Protein AF-A0A4D4LMP0-F1 (afdb_monomer)

Radius of gyration: 23.07 Å; Cα contacts (8 Å, |Δi|>4): 396; chains: 1; bounding box: 58×47×58 Å

Structure (mmCIF, N/CA/C/O backbone):
data_AF-A0A4D4LMP0-F1
#
_entry.id   AF-A0A4D4LMP0-F1
#
loop_
_atom_site.group_PDB
_atom_site.id
_atom_site.type_symbol
_atom_site.label_atom_id
_atom_site.label_alt_id
_atom_site.label_comp_id
_atom_site.label_asym_id
_atom_site.label_entity_id
_atom_site.label_seq_id
_atom_site.pdbx_PDB_ins_code
_atom_site.Cartn_x
_atom_site.Cartn_y
_atom_site.Cartn_z
_atom_site.occupancy
_atom_site.B_iso_or_equiv
_atom_site.auth_seq_id
_atom_site.auth_comp_id
_atom_site.auth_asym_id
_atom_site.auth_atom_id
_atom_site.pdbx_PDB_model_num
ATOM 1 N N . MET A 1 1 ? 35.882 -14.053 -14.189 1.00 49.16 1 MET A N 1
ATOM 2 C CA . MET A 1 1 ? 35.087 -13.809 -15.414 1.00 49.16 1 MET A CA 1
ATOM 3 C C . MET A 1 1 ? 35.564 -12.506 -16.066 1.00 49.16 1 MET A C 1
ATOM 5 O O . MET A 1 1 ? 34.799 -11.567 -16.220 1.00 49.16 1 MET A O 1
ATOM 9 N N . ASN A 1 2 ? 36.854 -12.435 -16.420 1.00 59.50 2 ASN A N 1
ATOM 10 C CA . ASN A 1 2 ? 37.484 -11.231 -16.968 1.00 59.50 2 ASN A CA 1
ATOM 11 C C . ASN A 1 2 ? 38.027 -11.528 -18.363 1.00 59.50 2 ASN A C 1
ATOM 13 O O . ASN A 1 2 ? 38.976 -12.300 -18.4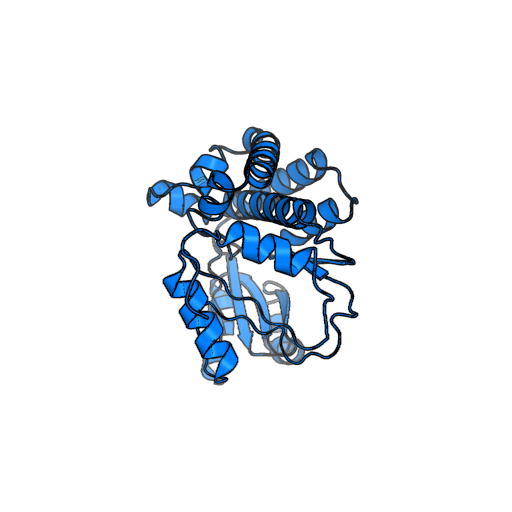66 1.00 59.50 2 ASN A O 1
ATOM 17 N N . ALA A 1 3 ? 37.396 -10.933 -19.385 1.00 54.91 3 ALA A N 1
ATOM 18 C CA . ALA A 1 3 ? 38.012 -10.364 -20.597 1.00 54.91 3 ALA A CA 1
ATOM 19 C C . ALA A 1 3 ? 37.019 -10.329 -21.779 1.00 54.91 3 ALA A C 1
ATOM 21 O O . ALA A 1 3 ? 37.155 -11.090 -22.727 1.00 54.91 3 ALA A O 1
ATOM 22 N N . ASP A 1 4 ? 36.037 -9.426 -21.726 1.00 63.06 4 ASP A N 1
ATOM 23 C CA . ASP A 1 4 ? 35.641 -8.669 -22.924 1.00 63.06 4 ASP A CA 1
ATOM 24 C C . ASP A 1 4 ? 34.983 -7.346 -22.474 1.00 63.06 4 ASP A C 1
ATOM 26 O O . ASP A 1 4 ? 33.889 -7.367 -21.893 1.00 63.06 4 ASP A O 1
ATOM 30 N N . PRO A 1 5 ? 35.657 -6.193 -22.632 1.00 62.66 5 PRO A N 1
ATOM 31 C CA . PRO A 1 5 ? 35.081 -4.880 -22.353 1.00 62.66 5 PRO A CA 1
ATOM 32 C C . PRO A 1 5 ? 33.922 -4.517 -23.294 1.00 62.66 5 PRO A C 1
ATOM 34 O O . PRO A 1 5 ? 33.175 -3.597 -22.977 1.00 62.66 5 PRO A O 1
ATOM 37 N N . ALA A 1 6 ? 33.767 -5.214 -24.426 1.00 71.62 6 ALA A N 1
ATOM 38 C CA . ALA A 1 6 ? 32.789 -4.884 -25.458 1.00 71.62 6 ALA A CA 1
ATOM 39 C C . ALA A 1 6 ? 31.375 -5.425 -25.189 1.00 71.62 6 ALA A C 1
ATOM 41 O O . ALA A 1 6 ? 30.431 -4.953 -25.815 1.00 71.62 6 ALA A O 1
ATOM 42 N N . VAL A 1 7 ? 31.205 -6.389 -24.276 1.00 82.69 7 VAL A N 1
ATOM 43 C CA . VAL A 1 7 ? 29.886 -6.977 -23.991 1.00 82.69 7 VAL A CA 1
ATOM 44 C C . VAL A 1 7 ? 29.174 -6.174 -22.907 1.00 82.69 7 VAL A C 1
ATOM 46 O O . VAL A 1 7 ? 29.662 -6.061 -21.778 1.00 82.69 7 VAL A O 1
ATOM 49 N N . SER A 1 8 ? 28.001 -5.633 -23.234 1.00 88.94 8 SER A N 1
ATOM 50 C CA . SER A 1 8 ? 27.198 -4.868 -22.282 1.00 88.94 8 SER A CA 1
ATOM 51 C C . SER A 1 8 ? 26.467 -5.778 -21.285 1.00 88.94 8 SER A C 1
ATOM 53 O O . SER A 1 8 ? 26.058 -6.897 -21.605 1.00 88.94 8 SER A O 1
ATOM 55 N N . ALA A 1 9 ? 26.225 -5.278 -20.069 1.00 90.12 9 ALA A N 1
ATOM 56 C CA . ALA A 1 9 ? 25.445 -6.000 -19.057 1.00 90.12 9 ALA A CA 1
ATOM 57 C C . ALA A 1 9 ? 24.027 -6.355 -19.550 1.00 90.12 9 ALA A C 1
ATOM 59 O O . ALA A 1 9 ? 23.500 -7.420 -19.224 1.00 90.12 9 ALA A O 1
ATOM 60 N N . ALA A 1 10 ? 23.433 -5.496 -20.385 1.00 89.94 10 ALA A N 1
ATOM 61 C CA . ALA A 1 10 ? 22.126 -5.730 -20.990 1.00 89.94 10 ALA A CA 1
ATOM 62 C C . ALA A 1 10 ? 22.135 -6.937 -21.945 1.00 89.94 10 ALA A C 1
ATOM 64 O O . ALA A 1 10 ? 21.236 -7.774 -21.878 1.00 89.94 10 ALA A O 1
ATOM 65 N N . GLU A 1 11 ? 23.159 -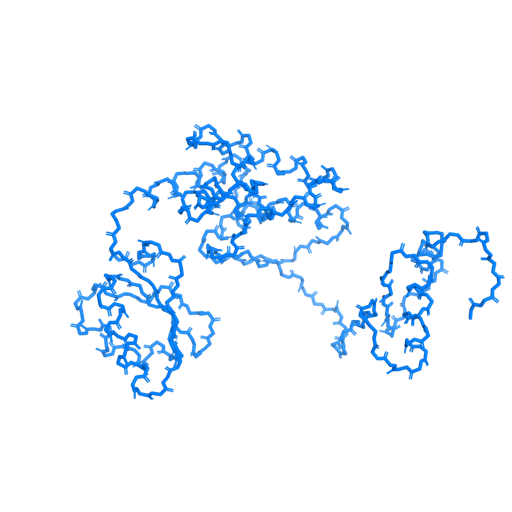7.071 -22.792 1.00 91.62 11 GLU A N 1
ATOM 66 C CA . GLU A 1 11 ? 23.303 -8.217 -23.701 1.00 91.62 11 GLU A CA 1
ATOM 67 C C . GLU A 1 11 ? 23.547 -9.521 -22.942 1.00 91.62 11 GLU A C 1
ATOM 69 O O . GLU A 1 11 ? 22.972 -10.554 -23.299 1.00 91.62 11 GLU A O 1
ATOM 74 N N . VAL A 1 12 ? 24.345 -9.480 -21.866 1.00 92.00 12 VAL A N 1
ATOM 75 C CA . VAL A 1 12 ? 24.539 -10.637 -20.978 1.00 92.00 12 VAL A CA 1
ATOM 76 C C . VAL A 1 12 ? 23.208 -11.049 -20.355 1.00 92.00 12 VAL A C 1
ATOM 78 O O . VAL A 1 12 ? 22.813 -12.207 -20.487 1.00 92.00 12 VAL A O 1
ATOM 81 N N . GLY A 1 13 ? 22.487 -10.113 -19.731 1.00 91.94 13 GLY A N 1
ATOM 82 C CA . GLY A 1 13 ? 21.197 -10.386 -19.094 1.00 91.94 13 GLY A CA 1
ATOM 83 C C . GLY A 1 13 ? 20.164 -10.947 -20.073 1.00 91.94 13 GLY A C 1
ATOM 84 O O . GLY A 1 13 ? 19.530 -11.967 -19.799 1.00 91.94 13 GLY A O 1
ATOM 85 N N . TRP A 1 14 ? 20.047 -10.345 -21.259 1.00 93.06 14 TRP A N 1
ATOM 86 C CA . TRP A 1 14 ? 19.149 -10.831 -22.307 1.00 93.06 14 TRP A CA 1
ATOM 87 C C . TRP A 1 14 ? 19.523 -12.243 -22.771 1.00 93.06 14 TRP A C 1
ATOM 89 O O . TRP A 1 14 ? 18.655 -13.110 -22.894 1.00 93.06 14 TRP A O 1
ATOM 99 N N . SER A 1 15 ? 20.818 -12.505 -22.967 1.00 93.81 15 SER A N 1
ATOM 100 C CA . SER A 1 15 ? 21.316 -13.821 -23.374 1.00 93.81 15 SER A CA 1
ATOM 101 C C . SER A 1 15 ? 21.056 -14.882 -22.306 1.00 93.81 15 SER A C 1
ATOM 103 O O . SER A 1 15 ? 20.648 -15.993 -22.651 1.00 93.81 15 SER A O 1
ATOM 105 N N . LEU A 1 16 ? 21.229 -14.554 -21.021 1.00 93.44 16 LEU A N 1
ATOM 106 C CA . LEU A 1 16 ? 20.915 -15.455 -19.908 1.00 93.44 16 LEU A CA 1
ATOM 107 C C . LEU A 1 16 ? 19.434 -15.858 -19.907 1.00 93.44 16 LEU A C 1
ATOM 109 O O . LEU A 1 16 ? 19.131 -17.029 -19.707 1.00 93.44 16 LEU A O 1
ATOM 113 N N . LEU A 1 17 ? 18.525 -14.923 -20.194 1.00 90.75 17 LEU A N 1
ATOM 114 C CA . LEU A 1 17 ? 17.082 -15.187 -20.198 1.00 90.75 17 LEU A CA 1
ATOM 115 C C . LEU A 1 17 ? 16.581 -15.900 -21.463 1.00 90.75 17 LEU A C 1
ATOM 117 O O . LEU A 1 17 ? 15.598 -16.635 -21.402 1.00 90.75 17 LEU A O 1
ATOM 121 N N . ARG A 1 18 ? 17.204 -15.661 -22.624 1.00 94.06 18 ARG A N 1
ATOM 122 C CA . ARG A 1 18 ? 16.692 -16.137 -23.926 1.00 94.06 18 ARG A CA 1
ATOM 123 C C . ARG A 1 18 ? 17.413 -17.351 -24.498 1.00 94.06 18 ARG A C 1
ATOM 125 O O . ARG A 1 18 ? 16.845 -18.027 -25.348 1.00 94.06 18 ARG A O 1
ATOM 132 N N . SER A 1 19 ? 18.652 -17.611 -24.081 1.00 94.19 19 SER A N 1
ATOM 133 C CA . SER A 1 19 ? 19.517 -18.628 -24.707 1.00 94.19 19 SER A CA 1
ATOM 134 C C . SER A 1 19 ? 19.967 -19.746 -23.766 1.00 94.19 19 SER A C 1
ATOM 136 O O . SER A 1 19 ? 20.783 -20.588 -24.154 1.00 94.19 19 SER A O 1
ATOM 138 N N . ARG A 1 20 ? 19.498 -19.746 -22.515 1.00 92.31 20 ARG A N 1
ATOM 139 C CA . ARG A 1 20 ? 19.841 -20.753 -21.506 1.00 92.31 20 ARG A CA 1
ATOM 140 C C . ARG A 1 20 ? 18.576 -21.349 -20.907 1.00 92.31 20 ARG A C 1
ATOM 142 O O . ARG A 1 20 ? 17.581 -20.657 -20.718 1.00 92.31 20 ARG A O 1
ATOM 149 N N . THR A 1 21 ? 18.636 -22.640 -20.606 1.00 91.88 21 THR A N 1
ATOM 150 C CA . THR A 1 21 ? 17.588 -23.333 -19.854 1.00 91.88 21 THR A CA 1
ATOM 151 C C . THR A 1 21 ? 17.584 -22.846 -18.406 1.00 91.88 21 THR A C 1
ATOM 153 O O . THR A 1 21 ? 18.645 -22.723 -17.793 1.00 91.88 21 THR A O 1
ATOM 156 N N . LEU A 1 22 ? 16.397 -22.595 -17.851 1.00 86.69 22 LEU A N 1
ATOM 157 C CA . LEU A 1 22 ? 16.219 -22.264 -16.436 1.00 86.69 22 LEU A CA 1
ATOM 158 C C . LEU A 1 22 ? 16.167 -23.553 -15.604 1.00 86.69 22 LEU A C 1
ATOM 160 O O . LEU A 1 22 ? 15.182 -24.284 -15.661 1.00 86.69 22 LEU A O 1
ATOM 164 N N . PHE A 1 23 ? 17.226 -23.821 -14.839 1.00 86.75 23 PHE A N 1
ATOM 165 C CA . PHE A 1 23 ? 17.311 -24.945 -13.894 1.00 86.75 23 PHE A CA 1
ATOM 166 C C . PHE A 1 23 ? 16.766 -24.568 -12.506 1.00 86.75 23 PHE A C 1
ATOM 168 O O . PHE A 1 23 ? 16.363 -23.425 -12.287 1.00 86.75 23 PHE A O 1
ATOM 175 N N . ASP A 1 24 ? 16.748 -25.512 -11.562 1.00 82.25 24 ASP A N 1
ATOM 176 C CA . ASP A 1 24 ? 16.170 -25.318 -10.219 1.00 82.25 24 ASP A CA 1
ATOM 177 C C . ASP A 1 24 ? 17.013 -24.404 -9.324 1.00 82.25 24 ASP A C 1
ATOM 179 O O . ASP A 1 24 ? 16.482 -23.586 -8.574 1.00 82.25 24 ASP A O 1
ATOM 183 N N . HIS A 1 25 ? 18.338 -24.484 -9.446 1.00 85.75 25 HIS A N 1
ATOM 184 C CA . HIS A 1 25 ? 19.254 -23.590 -8.745 1.00 85.75 25 HIS A CA 1
ATOM 185 C C . HIS A 1 25 ? 19.390 -22.285 -9.520 1.00 85.75 25 HIS A C 1
ATOM 187 O O . HIS A 1 25 ? 19.962 -22.241 -10.610 1.00 85.75 25 HIS A O 1
ATOM 193 N N . ARG A 1 26 ? 18.839 -21.218 -8.947 1.00 88.25 26 ARG A N 1
ATOM 194 C CA . ARG A 1 26 ? 18.758 -19.900 -9.576 1.00 88.25 26 ARG A CA 1
ATOM 195 C C . ARG A 1 26 ? 19.382 -18.857 -8.661 1.00 88.25 26 ARG A C 1
ATOM 197 O O . ARG A 1 26 ? 19.392 -19.009 -7.444 1.00 88.25 26 ARG A O 1
ATOM 204 N N . ALA A 1 27 ? 19.880 -17.790 -9.263 1.00 92.06 27 ALA A N 1
ATOM 205 C CA . ALA A 1 27 ? 20.324 -16.591 -8.576 1.00 92.06 27 ALA A CA 1
ATOM 206 C C . ALA A 1 27 ? 20.169 -15.402 -9.527 1.00 92.06 27 ALA A C 1
ATOM 208 O O . ALA A 1 27 ? 20.243 -15.567 -10.748 1.00 92.06 27 ALA A O 1
ATOM 209 N N . VAL A 1 28 ? 19.953 -14.216 -8.969 1.00 94.06 28 VAL A N 1
ATOM 210 C CA . VAL A 1 28 ? 19.919 -12.953 -9.710 1.00 94.06 28 VAL A CA 1
ATOM 211 C C . VAL A 1 28 ? 20.937 -12.013 -9.082 1.00 94.06 28 VAL A C 1
ATOM 213 O O . VAL A 1 28 ? 20.945 -11.850 -7.865 1.00 94.06 28 VAL A O 1
ATOM 216 N N . VAL A 1 29 ? 21.783 -11.396 -9.907 1.00 95.06 29 VAL A N 1
ATOM 217 C CA . VAL A 1 29 ? 22.693 -10.327 -9.479 1.00 95.06 29 VAL A CA 1
ATOM 218 C C . VAL A 1 29 ? 22.185 -9.001 -10.033 1.00 95.06 29 VAL A C 1
ATOM 220 O O . VAL A 1 29 ? 21.951 -8.877 -11.234 1.00 95.06 29 VAL A O 1
ATOM 223 N N . ILE A 1 30 ? 22.002 -8.025 -9.149 1.00 95.12 30 ILE A N 1
ATOM 224 C CA . ILE A 1 30 ? 21.560 -6.664 -9.452 1.00 95.12 30 ILE A CA 1
ATOM 225 C C . ILE A 1 30 ? 22.704 -5.716 -9.087 1.00 95.12 30 ILE A C 1
ATOM 227 O O . ILE A 1 30 ? 23.225 -5.777 -7.976 1.00 95.12 30 ILE A O 1
ATOM 231 N N . GLY A 1 31 ? 23.085 -4.843 -10.017 1.00 92.81 31 GLY A N 1
ATOM 232 C CA . GLY A 1 31 ? 24.172 -3.877 -9.856 1.00 92.81 31 GLY A CA 1
ATOM 233 C C . GLY A 1 31 ? 23.996 -2.701 -10.812 1.00 92.81 31 GLY A C 1
ATOM 234 O O . GLY A 1 31 ? 23.260 -2.818 -11.798 1.00 92.81 31 GLY A O 1
ATOM 235 N N . GLN A 1 32 ? 24.621 -1.563 -10.506 1.00 89.56 32 GLN A N 1
ATOM 236 C CA . GLN A 1 32 ? 24.527 -0.362 -11.344 1.00 89.56 32 GLN A CA 1
ATOM 237 C C . GLN A 1 32 ? 25.562 -0.366 -12.465 1.00 89.56 32 GLN A C 1
ATOM 239 O O . GLN A 1 32 ? 25.304 0.159 -13.551 1.00 89.56 32 GLN A O 1
ATOM 244 N N . ASP A 1 33 ? 26.702 -1.001 -12.221 1.00 89.44 33 ASP A N 1
ATOM 245 C CA . ASP A 1 33 ? 27.792 -1.112 -13.171 1.00 89.44 33 ASP A CA 1
ATOM 246 C C . ASP A 1 33 ? 28.387 -2.527 -13.215 1.00 89.44 33 ASP A C 1
ATOM 248 O O . ASP A 1 33 ? 27.896 -3.487 -12.618 1.00 89.44 33 ASP A O 1
ATOM 252 N N . ARG A 1 34 ? 29.439 -2.679 -14.018 1.00 88.94 34 ARG A N 1
ATOM 253 C CA . ARG A 1 34 ? 30.114 -3.961 -14.213 1.00 88.94 34 ARG A CA 1
ATOM 254 C C . ARG A 1 34 ? 30.811 -4.445 -12.944 1.00 88.94 34 ARG A C 1
ATOM 256 O O . ARG A 1 34 ? 30.879 -5.655 -12.745 1.00 88.94 34 ARG A O 1
ATOM 263 N N . GLU A 1 35 ? 31.364 -3.536 -12.152 1.00 91.31 35 GLU A N 1
ATOM 264 C CA . GLU A 1 35 ? 32.134 -3.872 -10.956 1.00 91.31 35 GLU A CA 1
ATOM 265 C C . GLU A 1 35 ? 31.196 -4.479 -9.908 1.00 91.31 35 GLU A C 1
ATOM 267 O O . GLU A 1 35 ? 31.470 -5.579 -9.422 1.00 91.31 35 GLU A O 1
ATOM 272 N N . ASP A 1 36 ? 30.023 -3.869 -9.702 1.00 92.44 36 ASP A N 1
ATOM 273 C CA . ASP A 1 36 ? 28.950 -4.402 -8.853 1.00 92.44 36 ASP A CA 1
ATOM 274 C C . ASP A 1 36 ? 28.506 -5.810 -9.283 1.00 92.44 36 ASP A C 1
ATOM 276 O O . ASP A 1 36 ? 28.359 -6.726 -8.467 1.00 92.44 36 ASP A O 1
ATOM 280 N N . LEU A 1 37 ? 28.268 -5.993 -10.588 1.00 94.06 37 LEU A N 1
ATOM 281 C CA . LEU A 1 37 ? 27.790 -7.262 -11.137 1.00 94.06 37 LEU A CA 1
ATOM 282 C C . LEU A 1 37 ? 28.839 -8.370 -10.993 1.00 94.06 37 LEU A C 1
ATOM 284 O O . LEU A 1 37 ? 28.494 -9.506 -10.670 1.00 94.06 37 LEU A O 1
ATOM 288 N N . VAL A 1 38 ? 30.117 -8.057 -11.223 1.00 94.00 38 VAL A N 1
ATOM 289 C CA . VAL A 1 38 ? 31.214 -9.019 -11.055 1.00 94.00 38 VAL A CA 1
ATOM 290 C C . VAL A 1 38 ? 31.382 -9.386 -9.584 1.00 94.00 38 VAL A C 1
ATOM 292 O O . VAL A 1 38 ? 31.449 -10.577 -9.289 1.00 94.00 38 VAL A O 1
ATOM 295 N N . ALA A 1 39 ? 31.358 -8.414 -8.669 1.00 95.00 39 ALA A N 1
ATOM 296 C CA . ALA A 1 39 ? 31.444 -8.674 -7.232 1.00 95.00 39 ALA A CA 1
ATOM 297 C C . ALA A 1 39 ? 30.303 -9.586 -6.743 1.00 95.00 39 ALA A C 1
ATOM 299 O O . ALA A 1 39 ? 30.540 -10.551 -6.015 1.00 95.00 39 ALA A O 1
ATOM 300 N N . GLY A 1 40 ? 29.070 -9.354 -7.207 1.00 95.75 40 GLY A N 1
ATOM 301 C CA . GLY A 1 40 ? 27.932 -10.217 -6.882 1.00 95.75 40 GLY A CA 1
ATOM 302 C C . GLY A 1 40 ? 28.046 -11.636 -7.453 1.00 95.75 40 GLY A C 1
ATOM 303 O O . GLY A 1 40 ? 27.638 -12.598 -6.801 1.00 95.75 40 GLY A O 1
ATOM 304 N N . LEU A 1 41 ? 28.628 -11.794 -8.646 1.00 95.25 41 LEU A N 1
ATOM 305 C CA . LEU A 1 41 ? 28.896 -13.108 -9.241 1.00 95.25 41 LEU A CA 1
ATOM 306 C C . LEU A 1 41 ? 30.033 -13.853 -8.531 1.00 95.25 41 LEU A C 1
ATOM 308 O O . LEU A 1 41 ? 29.968 -15.075 -8.399 1.00 95.25 41 LEU A O 1
ATOM 312 N N . GLU A 1 42 ? 31.064 -13.143 -8.074 1.00 96.38 42 GLU A N 1
ATOM 313 C CA . GLU A 1 42 ? 32.143 -13.716 -7.265 1.00 96.38 42 GLU A CA 1
ATOM 314 C C . GLU A 1 42 ? 31.608 -14.208 -5.921 1.00 96.38 42 GLU A C 1
ATOM 316 O O . GLU A 1 42 ? 31.854 -15.358 -5.563 1.00 96.38 42 GLU A O 1
ATOM 321 N N . ALA A 1 43 ? 30.786 -13.398 -5.247 1.00 96.00 43 ALA A N 1
ATOM 322 C CA . ALA A 1 43 ? 30.113 -13.792 -4.014 1.00 96.00 43 ALA A CA 1
ATOM 323 C C . ALA A 1 43 ? 29.227 -15.035 -4.212 1.00 96.00 43 ALA A C 1
ATOM 325 O O . ALA A 1 43 ? 29.294 -15.980 -3.427 1.00 96.00 43 ALA A O 1
ATOM 326 N N . LEU A 1 44 ? 28.470 -15.098 -5.316 1.00 94.75 44 LEU A N 1
ATOM 327 C CA . LEU A 1 44 ? 27.697 -16.288 -5.686 1.00 94.75 44 LEU A CA 1
ATOM 328 C C . LEU A 1 44 ? 28.591 -17.524 -5.871 1.00 94.75 44 LEU A C 1
ATOM 330 O O . LEU A 1 44 ? 28.224 -18.615 -5.438 1.00 94.75 44 LEU A O 1
ATOM 334 N N . ALA A 1 45 ? 29.751 -17.370 -6.513 1.00 95.44 45 ALA A N 1
ATOM 335 C CA . ALA A 1 45 ? 30.676 -18.472 -6.766 1.00 95.44 45 ALA A CA 1
ATOM 336 C C . ALA A 1 45 ? 31.345 -18.998 -5.486 1.00 95.44 45 ALA A C 1
ATOM 338 O O . ALA A 1 45 ? 31.649 -20.189 -5.408 1.00 95.44 45 ALA A O 1
ATOM 339 N N . THR A 1 46 ? 31.572 -18.133 -4.493 1.00 95.44 46 THR A N 1
ATOM 340 C CA . THR A 1 46 ? 32.183 -18.501 -3.206 1.00 95.44 46 THR A CA 1
ATOM 341 C C . THR A 1 46 ? 31.166 -18.835 -2.114 1.00 95.44 46 THR A C 1
ATOM 343 O O . THR A 1 46 ? 31.562 -19.327 -1.062 1.00 95.44 46 THR A O 1
ATOM 346 N N . GLY A 1 47 ? 29.869 -18.610 -2.353 1.00 91.75 47 GLY A N 1
ATOM 347 C CA . GLY A 1 47 ? 28.811 -18.803 -1.357 1.00 91.75 47 GLY A CA 1
ATOM 348 C C . GLY A 1 47 ? 28.760 -17.707 -0.287 1.00 91.75 47 GLY A C 1
ATOM 349 O O . GLY A 1 47 ? 28.207 -17.931 0.787 1.00 91.75 47 GLY A O 1
ATOM 350 N N . GLU A 1 48 ? 29.336 -16.539 -0.572 1.00 94.31 48 GLU A N 1
ATOM 351 C CA . GLU A 1 48 ? 29.345 -15.386 0.328 1.00 94.31 48 GLU A CA 1
ATOM 352 C C . GLU A 1 48 ? 28.112 -14.494 0.090 1.00 94.31 48 GLU A C 1
ATOM 354 O O . GLU A 1 48 ? 27.609 -14.403 -1.035 1.00 94.31 48 GLU A O 1
ATOM 359 N N . PRO A 1 49 ? 27.597 -13.805 1.123 1.00 92.75 49 PRO A N 1
ATOM 360 C CA . PRO A 1 49 ? 26.496 -12.868 0.955 1.00 92.75 49 PRO A CA 1
ATOM 361 C C . PRO A 1 49 ? 26.949 -11.610 0.200 1.00 92.75 49 PRO A C 1
ATOM 363 O O . PRO A 1 49 ? 28.035 -11.080 0.429 1.00 92.75 49 PRO A O 1
ATOM 366 N N . HIS A 1 50 ? 26.075 -11.070 -0.650 1.00 94.62 50 HIS A N 1
ATOM 367 C CA . HIS A 1 50 ? 26.294 -9.796 -1.335 1.00 94.62 50 HIS A CA 1
ATOM 368 C C . HIS A 1 50 ? 24.967 -9.029 -1.453 1.00 94.62 50 HIS A C 1
ATOM 370 O O . HIS A 1 50 ? 23.947 -9.649 -1.751 1.00 94.62 50 HIS A O 1
ATOM 376 N N . PRO A 1 51 ? 24.935 -7.696 -1.252 1.00 93.25 51 PRO A N 1
ATOM 377 C CA . PRO A 1 51 ? 23.688 -6.919 -1.257 1.00 93.25 51 PRO A CA 1
ATOM 378 C C . PRO A 1 51 ? 22.935 -6.976 -2.593 1.00 93.25 51 PRO A C 1
ATOM 380 O O . PRO A 1 51 ? 21.709 -6.946 -2.614 1.00 93.25 51 PRO A O 1
ATOM 383 N N . GLY A 1 52 ? 23.665 -7.086 -3.704 1.00 93.62 52 GLY A N 1
ATOM 384 C CA . GLY A 1 52 ? 23.095 -7.265 -5.039 1.00 93.62 52 GLY A CA 1
ATOM 385 C C . GLY A 1 52 ? 22.767 -8.716 -5.407 1.00 93.62 52 GLY A C 1
ATOM 386 O O . GLY A 1 52 ? 22.250 -8.943 -6.495 1.00 93.62 52 GLY A O 1
ATOM 387 N N . LEU A 1 53 ? 23.090 -9.703 -4.562 1.00 94.44 53 LEU A N 1
ATOM 388 C CA . LEU A 1 53 ? 22.864 -11.121 -4.848 1.00 94.44 53 LEU A CA 1
ATOM 389 C C . LEU A 1 53 ? 21.555 -11.598 -4.214 1.00 94.44 53 LEU A C 1
ATOM 391 O O . LEU A 1 53 ? 21.405 -11.633 -2.995 1.00 94.44 53 LEU A O 1
ATOM 395 N N . VAL A 1 54 ? 20.621 -12.021 -5.061 1.00 92.50 54 VAL A N 1
ATOM 396 C CA . VAL A 1 54 ? 19.334 -12.581 -4.657 1.00 92.50 54 VAL A CA 1
ATOM 397 C C . VAL A 1 54 ? 19.312 -14.069 -4.975 1.00 92.50 54 VAL A C 1
ATOM 399 O O . VAL A 1 54 ? 19.370 -14.475 -6.138 1.00 92.50 54 VAL A O 1
ATOM 402 N N . HIS A 1 55 ? 19.160 -14.884 -3.936 1.00 85.88 55 HIS A N 1
ATOM 403 C CA . HIS A 1 55 ? 18.765 -16.276 -4.084 1.00 85.88 55 HIS A CA 1
ATOM 404 C C . HIS A 1 55 ? 17.237 -16.350 -3.996 1.00 85.88 55 HIS A C 1
ATOM 406 O O . HIS A 1 55 ? 16.672 -15.846 -3.020 1.00 85.88 55 HIS A O 1
ATOM 412 N N . PRO A 1 56 ? 16.540 -16.984 -4.954 1.00 70.12 56 PRO A N 1
ATOM 413 C CA . PRO A 1 56 ? 15.205 -17.470 -4.662 1.00 70.12 56 PRO A CA 1
ATOM 414 C C . PRO A 1 56 ? 15.370 -18.416 -3.475 1.00 70.12 56 PRO A C 1
ATOM 416 O O . PRO A 1 56 ? 16.158 -19.361 -3.543 1.00 70.12 56 PRO A O 1
ATOM 419 N N . GLY A 1 57 ? 14.743 -18.084 -2.343 1.00 61.84 57 GLY A N 1
ATOM 420 C CA . GLY A 1 57 ? 14.870 -18.879 -1.125 1.00 61.84 57 GLY A CA 1
ATOM 421 C C . GLY A 1 57 ? 14.587 -20.353 -1.418 1.00 61.84 57 GLY A C 1
ATOM 422 O O . GLY A 1 57 ? 13.849 -20.661 -2.349 1.00 61.84 57 GLY A O 1
ATOM 423 N N . GLY A 1 58 ? 15.151 -21.263 -0.616 1.00 54.19 58 GLY A N 1
ATOM 424 C CA . GLY A 1 58 ? 14.998 -22.722 -0.756 1.00 54.19 58 GLY A CA 1
ATOM 425 C C . GLY A 1 58 ? 13.567 -23.262 -0.607 1.00 54.19 58 GLY A C 1
ATOM 426 O O . GLY A 1 58 ? 13.392 -24.443 -0.320 1.00 54.19 58 GLY A O 1
ATOM 427 N N . ALA A 1 59 ? 12.546 -22.421 -0.781 1.00 50.72 59 ALA A N 1
ATOM 428 C CA . ALA A 1 59 ? 11.205 -22.852 -1.110 1.00 50.72 59 ALA A CA 1
ATOM 429 C C . ALA A 1 59 ? 11.276 -23.581 -2.456 1.00 50.72 59 ALA A C 1
ATOM 431 O O . ALA A 1 59 ? 11.292 -22.973 -3.528 1.00 50.72 59 ALA A O 1
ATOM 432 N N . ALA A 1 60 ? 11.406 -24.903 -2.345 1.00 46.12 60 ALA A N 1
ATOM 433 C CA . ALA A 1 60 ? 11.082 -25.865 -3.375 1.00 46.12 60 ALA A CA 1
ATOM 434 C C . ALA A 1 60 ? 9.913 -25.332 -4.198 1.00 46.12 60 ALA A C 1
ATOM 436 O O . ALA A 1 60 ? 8.882 -25.006 -3.622 1.00 46.12 60 ALA A O 1
ATOM 437 N N . GLU A 1 61 ? 10.113 -25.230 -5.511 1.00 51.62 61 GLU A N 1
ATOM 438 C CA . GLU A 1 61 ? 9.051 -24.948 -6.464 1.00 51.62 61 GLU A CA 1
ATOM 439 C C . GLU A 1 61 ? 8.253 -23.666 -6.150 1.00 51.62 61 GLU A C 1
ATOM 441 O O . GLU A 1 61 ? 7.288 -23.654 -5.391 1.00 51.62 61 GLU A O 1
ATOM 446 N N . ALA A 1 62 ? 8.526 -22.584 -6.883 1.00 53.59 62 ALA A N 1
ATOM 447 C CA . ALA A 1 62 ? 7.509 -21.557 -7.136 1.00 53.59 62 ALA A CA 1
ATOM 448 C C . ALA A 1 62 ? 6.356 -22.126 -8.007 1.00 53.59 62 ALA A C 1
ATOM 450 O O . ALA A 1 62 ? 5.957 -21.530 -9.002 1.00 53.59 62 ALA A O 1
ATOM 451 N N . VAL A 1 63 ? 5.864 -23.322 -7.673 1.00 57.78 63 VAL A N 1
ATOM 452 C CA . VAL A 1 63 ? 4.636 -23.943 -8.159 1.00 57.78 63 VAL A CA 1
ATOM 453 C C . VAL A 1 63 ? 3.576 -23.564 -7.130 1.00 57.78 63 VAL A C 1
ATOM 455 O O . VAL A 1 63 ? 3.140 -24.353 -6.298 1.00 57.78 63 VAL A O 1
ATOM 458 N N . GLY A 1 64 ? 3.242 -22.282 -7.114 1.00 72.56 64 GLY A N 1
ATOM 459 C CA . GLY A 1 64 ? 2.287 -21.714 -6.182 1.00 72.56 64 GLY A CA 1
ATOM 460 C C . GLY A 1 64 ? 1.546 -20.566 -6.836 1.00 72.56 64 GLY A C 1
ATOM 461 O O . GLY A 1 64 ? 2.072 -19.898 -7.725 1.00 72.56 64 GLY A O 1
ATOM 462 N N . GLN A 1 65 ? 0.314 -20.359 -6.392 1.00 88.19 65 GLN A N 1
ATOM 463 C CA . GLN A 1 65 ? -0.487 -19.217 -6.801 1.00 88.19 65 GLN A CA 1
ATOM 464 C C . GLN A 1 65 ? 0.121 -17.923 -6.243 1.00 88.19 65 GLN A C 1
ATOM 466 O O . GLN A 1 65 ? 0.524 -17.862 -5.080 1.00 88.19 65 GLN A O 1
ATOM 471 N N . THR A 1 66 ? 0.181 -16.882 -7.067 1.00 92.12 66 THR A N 1
ATOM 472 C CA . THR A 1 66 ? 0.630 -15.545 -6.677 1.00 92.12 66 THR A CA 1
ATOM 473 C C . THR A 1 66 ? -0.533 -14.771 -6.071 1.00 92.12 66 THR A C 1
ATOM 475 O O . THR A 1 66 ? -1.591 -14.652 -6.684 1.00 92.12 66 THR A O 1
ATOM 478 N N . VAL A 1 67 ? -0.334 -14.188 -4.888 1.00 96.12 67 VAL A N 1
ATOM 479 C CA . VAL A 1 67 ? -1.340 -13.334 -4.242 1.00 96.12 67 VAL A CA 1
ATOM 480 C C . VAL A 1 67 ? -0.836 -11.902 -4.162 1.00 96.12 67 VAL A C 1
ATOM 482 O O . VAL A 1 67 ? 0.238 -11.657 -3.612 1.00 96.12 67 VAL A O 1
ATOM 485 N N . PHE A 1 68 ? -1.611 -10.943 -4.670 1.00 98.06 68 PHE A N 1
ATOM 486 C CA . PHE A 1 68 ? -1.346 -9.524 -4.418 1.00 98.06 68 PHE A CA 1
ATOM 487 C C . PHE A 1 68 ? -2.092 -9.071 -3.162 1.00 98.06 68 PHE A C 1
ATOM 489 O O . PHE A 1 68 ? -3.312 -9.208 -3.067 1.00 98.06 68 PHE A O 1
ATOM 496 N N . LEU A 1 69 ? -1.344 -8.528 -2.198 1.00 97.81 69 LEU A N 1
ATOM 497 C CA . LEU A 1 69 ? -1.873 -7.977 -0.954 1.00 97.81 69 LEU A CA 1
ATOM 498 C C . LEU A 1 69 ? -1.852 -6.445 -1.008 1.00 97.81 69 LEU A C 1
ATOM 500 O O . LEU A 1 69 ? -0.786 -5.836 -1.104 1.00 97.81 69 LEU A O 1
ATOM 504 N N . PHE A 1 70 ? -3.019 -5.827 -0.879 1.00 98.19 70 PHE A N 1
ATOM 505 C CA . PHE A 1 70 ? -3.190 -4.378 -0.879 1.00 98.19 70 PHE A CA 1
ATOM 506 C C . PHE A 1 70 ? -3.377 -3.871 0.552 1.00 98.19 70 PHE A C 1
ATOM 508 O O . PHE A 1 70 ? -4.330 -4.236 1.244 1.00 98.19 70 PHE A O 1
ATOM 515 N N . SER A 1 71 ? -2.440 -3.046 1.021 1.00 95.06 71 SER A N 1
ATOM 516 C CA . SER A 1 71 ? -2.418 -2.559 2.401 1.00 95.06 71 SER A CA 1
ATOM 517 C C . SER A 1 71 ? -3.542 -1.564 2.707 1.00 95.06 71 SER A C 1
ATOM 519 O O . SER A 1 71 ? -4.127 -0.944 1.822 1.00 95.06 71 SER A O 1
ATOM 521 N N . GLY A 1 72 ? -3.828 -1.386 3.998 1.00 92.88 72 GLY A N 1
ATOM 522 C CA . GLY A 1 72 ? -4.649 -0.274 4.470 1.00 92.88 72 GLY A CA 1
ATOM 523 C C . GLY A 1 72 ? -3.866 1.038 4.583 1.00 92.88 72 GLY A C 1
ATOM 524 O O . GLY A 1 72 ? -2.713 1.140 4.166 1.00 92.88 72 GLY A O 1
ATOM 525 N N . GLN A 1 73 ? -4.486 2.032 5.220 1.00 91.50 73 GLN A N 1
ATOM 526 C CA . GLN A 1 73 ? -3.830 3.287 5.598 1.00 91.50 73 GLN A CA 1
ATOM 527 C C . GLN A 1 73 ? -2.699 3.051 6.616 1.00 91.50 73 GLN A C 1
ATOM 529 O O . GLN A 1 73 ? -2.814 2.187 7.485 1.00 91.50 73 GLN A O 1
ATOM 534 N N . GLY A 1 74 ? -1.627 3.843 6.524 1.00 88.5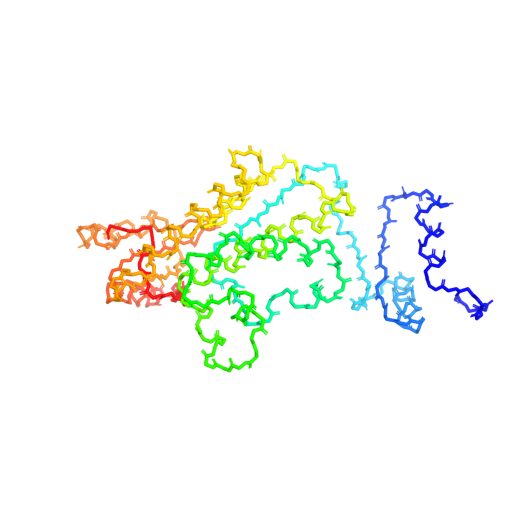0 74 GLY A N 1
ATOM 535 C CA . GLY A 1 74 ? -0.470 3.814 7.427 1.00 88.50 74 GLY A CA 1
ATOM 536 C C . GLY A 1 74 ? 0.865 3.521 6.737 1.00 88.50 74 GLY A C 1
ATOM 537 O O . GLY A 1 74 ? 1.911 3.680 7.360 1.00 88.50 74 GLY A O 1
ATOM 538 N N . SER A 1 75 ? 0.849 3.098 5.469 1.00 90.75 75 SER A N 1
ATOM 539 C CA . SER A 1 75 ? 2.059 2.888 4.660 1.00 90.75 75 SER A CA 1
ATOM 540 C C . SER A 1 75 ? 2.407 4.072 3.757 1.00 90.75 75 SER A C 1
ATOM 542 O O . SER A 1 75 ? 3.389 3.998 3.017 1.00 90.75 75 SER A O 1
ATOM 544 N N . GLN A 1 76 ? 1.596 5.134 3.766 1.00 93.12 76 GLN A N 1
ATOM 545 C CA . GLN A 1 76 ? 1.869 6.324 2.972 1.00 93.12 76 GLN A CA 1
ATOM 546 C C . GLN A 1 76 ? 3.144 7.007 3.466 1.00 93.12 76 GLN A C 1
ATOM 548 O O . GLN A 1 76 ? 3.422 7.054 4.664 1.00 93.12 76 GLN A O 1
ATOM 553 N N . ARG A 1 77 ? 3.923 7.534 2.526 1.00 93.56 77 ARG A N 1
ATOM 554 C CA . ARG A 1 77 ? 5.085 8.371 2.817 1.00 93.56 77 ARG A CA 1
ATOM 555 C C . ARG A 1 77 ? 5.239 9.421 1.720 1.00 93.56 77 ARG A C 1
ATOM 557 O O . ARG A 1 77 ? 4.991 9.091 0.557 1.00 93.56 77 ARG A O 1
ATOM 564 N N . PRO A 1 78 ? 5.689 10.639 2.051 1.00 94.62 78 PRO A N 1
ATOM 565 C CA . PRO A 1 78 ? 6.009 11.641 1.044 1.00 94.62 78 PRO A CA 1
ATOM 566 C C . PRO A 1 78 ? 7.014 11.097 0.021 1.00 94.62 78 PRO A C 1
ATOM 568 O O . PRO A 1 78 ? 7.955 10.372 0.368 1.00 94.62 78 PRO A O 1
ATOM 571 N N . GLY A 1 79 ? 6.785 11.397 -1.254 1.00 95.44 79 GLY A N 1
ATOM 572 C CA . GLY A 1 79 ? 7.601 10.916 -2.365 1.00 95.44 79 GLY A CA 1
ATOM 573 C C . GLY A 1 79 ? 7.436 9.427 -2.688 1.00 95.44 79 GLY A C 1
ATOM 574 O O . GLY A 1 79 ? 8.265 8.869 -3.413 1.00 95.44 79 GLY A O 1
ATOM 575 N N . MET A 1 80 ? 6.414 8.741 -2.160 1.00 96.19 80 MET A N 1
ATOM 576 C CA . MET A 1 80 ? 6.141 7.359 -2.564 1.00 96.19 80 MET A CA 1
ATOM 577 C C . MET A 1 80 ? 5.846 7.288 -4.068 1.00 96.19 80 MET A C 1
ATOM 579 O O . MET A 1 80 ? 5.041 8.049 -4.589 1.00 96.19 80 MET A O 1
ATOM 583 N N . GLY A 1 81 ? 6.518 6.376 -4.773 1.00 97.06 81 GLY A N 1
ATOM 584 C CA . GLY A 1 81 ? 6.309 6.159 -6.205 1.00 97.06 81 GLY A CA 1
ATOM 585 C C . GLY A 1 81 ? 7.024 7.130 -7.151 1.00 97.06 81 GLY A C 1
ATOM 586 O O . GLY A 1 81 ? 7.046 6.831 -8.335 1.00 97.06 81 GLY A O 1
ATOM 587 N N . VAL A 1 82 ? 7.665 8.211 -6.678 1.00 97.56 82 VAL A N 1
ATOM 588 C CA . VAL A 1 82 ? 8.342 9.204 -7.552 1.00 97.56 82 VAL A CA 1
ATOM 589 C C . VAL A 1 82 ? 9.375 8.554 -8.473 1.00 97.56 82 VAL A C 1
ATOM 591 O O . VAL A 1 82 ? 9.315 8.713 -9.684 1.00 97.56 82 VAL A O 1
ATOM 594 N N . GLU A 1 83 ? 10.281 7.747 -7.921 1.00 97.50 83 GLU A N 1
ATOM 595 C CA . GLU A 1 83 ? 11.318 7.087 -8.728 1.00 97.50 83 GLU A CA 1
ATOM 596 C C . GLU A 1 83 ? 10.724 6.103 -9.748 1.00 97.50 83 GLU A C 1
ATOM 598 O O . GLU A 1 83 ? 11.268 5.930 -10.837 1.00 97.50 83 GLU A O 1
ATOM 603 N N . LEU A 1 84 ? 9.587 5.474 -9.422 1.00 98.31 84 LEU A N 1
ATOM 604 C CA . LEU A 1 84 ? 8.879 4.594 -10.353 1.00 98.31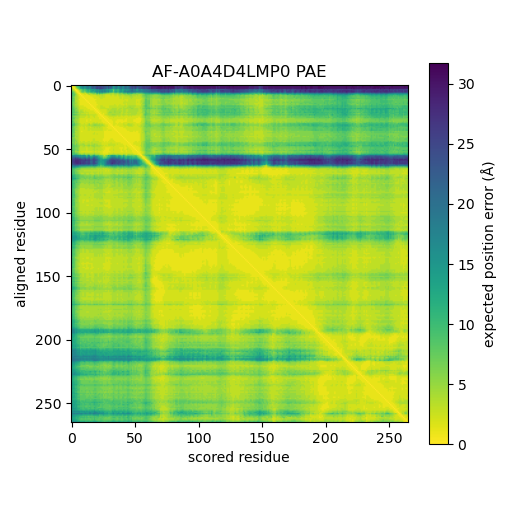 84 LEU A CA 1
ATOM 605 C C . LEU A 1 84 ? 8.169 5.393 -11.446 1.00 98.31 84 LEU A C 1
ATOM 607 O O . LEU A 1 84 ? 8.190 4.980 -12.602 1.00 98.31 84 LEU A O 1
ATOM 611 N N . TYR A 1 85 ? 7.581 6.531 -11.088 1.00 98.62 85 TYR A N 1
ATOM 612 C CA . TYR A 1 85 ? 6.946 7.464 -12.009 1.00 98.62 85 TYR A CA 1
ATOM 613 C C . TYR A 1 85 ? 7.953 7.989 -13.039 1.00 98.62 85 TYR A C 1
ATOM 615 O O . TYR A 1 85 ? 7.702 7.909 -14.239 1.00 98.62 85 TYR A O 1
ATOM 623 N N . ASP A 1 86 ? 9.135 8.412 -12.588 1.00 98.19 86 ASP A N 1
ATOM 624 C CA . ASP A 1 86 ? 10.192 8.923 -13.465 1.00 98.19 86 ASP A CA 1
ATOM 625 C C . ASP A 1 86 ? 10.793 7.830 -14.365 1.00 98.19 86 ASP A C 1
ATOM 627 O O . ASP A 1 86 ? 11.245 8.098 -15.482 1.00 98.19 86 ASP A O 1
ATOM 631 N N . ARG A 1 87 ? 10.822 6.579 -13.885 1.00 98.06 87 ARG A N 1
ATOM 632 C CA . 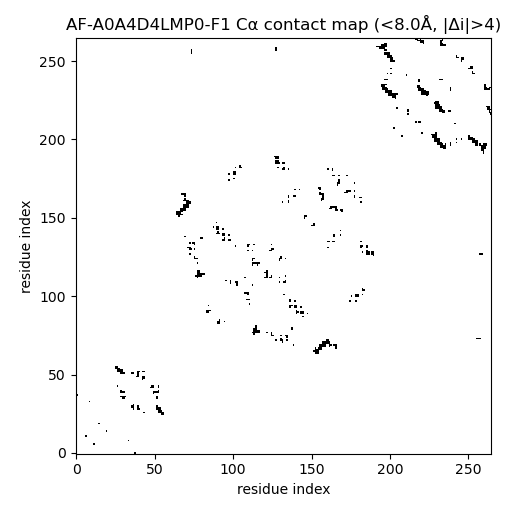ARG A 1 87 ? 11.492 5.467 -14.571 1.00 98.06 87 ARG A CA 1
ATOM 633 C C . ARG A 1 87 ? 10.586 4.667 -15.504 1.00 98.06 87 ARG A C 1
ATOM 635 O O . ARG A 1 87 ? 11.080 4.153 -16.509 1.00 98.06 87 ARG A O 1
ATOM 642 N N . PHE A 1 88 ? 9.307 4.508 -15.173 1.00 98.44 88 PHE A N 1
ATOM 643 C CA . PHE A 1 88 ? 8.407 3.568 -15.841 1.00 98.44 88 PHE A CA 1
ATOM 644 C C . PHE A 1 88 ? 7.165 4.276 -16.403 1.00 98.44 88 PHE A C 1
ATOM 646 O O . PHE A 1 88 ? 6.220 4.540 -15.657 1.00 98.44 88 PHE A O 1
ATOM 653 N N . PRO A 1 89 ? 7.082 4.485 -17.733 1.00 98.62 89 PRO A N 1
ATOM 654 C CA . PRO A 1 89 ? 5.932 5.144 -18.359 1.00 98.62 89 PRO A CA 1
ATOM 655 C C . PRO A 1 89 ? 4.578 4.482 -18.063 1.00 98.62 89 PRO A C 1
ATOM 657 O O . PRO A 1 89 ? 3.573 5.174 -17.948 1.00 98.62 89 PRO A O 1
ATOM 660 N N . VAL A 1 90 ? 4.542 3.153 -17.899 1.00 98.62 90 VAL A N 1
ATOM 661 C CA . VAL A 1 90 ? 3.313 2.420 -17.535 1.00 98.62 90 VAL A CA 1
ATOM 662 C C . VAL A 1 90 ? 2.837 2.788 -16.130 1.00 98.62 90 VAL A C 1
ATOM 664 O O . VAL A 1 90 ? 1.640 2.973 -15.919 1.00 98.62 90 VAL A O 1
ATOM 667 N N . PHE A 1 91 ? 3.766 2.923 -15.179 1.00 98.81 91 PHE A N 1
ATOM 668 C CA . PHE A 1 91 ? 3.443 3.379 -13.831 1.00 98.81 91 PHE A CA 1
ATOM 669 C C . PHE A 1 91 ? 2.935 4.821 -13.874 1.00 98.81 91 PHE A C 1
ATOM 671 O O . PHE A 1 91 ? 1.890 5.108 -13.299 1.00 98.81 91 PHE A O 1
ATOM 678 N N . ALA A 1 92 ? 3.639 5.707 -14.586 1.00 98.81 92 ALA A N 1
ATOM 679 C CA . ALA A 1 92 ? 3.266 7.114 -14.692 1.00 98.81 92 ALA A CA 1
ATOM 680 C C . ALA A 1 92 ? 1.863 7.299 -15.282 1.00 98.81 92 ALA A C 1
ATOM 682 O O . ALA A 1 92 ? 1.023 7.957 -14.674 1.00 98.81 92 ALA A O 1
ATOM 683 N N . ALA A 1 93 ? 1.575 6.636 -16.406 1.00 98.88 93 ALA A N 1
ATOM 684 C CA . ALA A 1 93 ? 0.267 6.692 -17.050 1.00 98.88 93 ALA A CA 1
ATOM 685 C C . ALA A 1 93 ? -0.853 6.167 -16.140 1.00 98.88 93 ALA A C 1
ATOM 687 O O . ALA A 1 93 ? -1.921 6.767 -16.065 1.00 98.88 93 ALA A O 1
ATOM 688 N N . ALA A 1 94 ? -0.608 5.066 -15.424 1.00 98.81 94 ALA A N 1
ATOM 689 C CA . ALA A 1 94 ? -1.569 4.526 -14.471 1.00 98.81 94 ALA A CA 1
ATOM 690 C C . ALA A 1 94 ? -1.822 5.469 -13.292 1.00 98.81 94 ALA A C 1
ATOM 692 O O . ALA A 1 94 ? -2.969 5.669 -12.903 1.00 98.81 94 ALA A O 1
ATOM 693 N N . PHE A 1 95 ? -0.762 6.041 -12.726 1.00 98.88 95 PHE A N 1
ATOM 694 C CA . PHE A 1 95 ? -0.869 6.960 -11.601 1.00 98.88 95 PHE A CA 1
ATOM 695 C C . PHE A 1 95 ? -1.620 8.238 -12.001 1.00 98.88 95 PHE A C 1
ATOM 697 O O . PHE A 1 95 ? -2.543 8.644 -11.299 1.00 98.88 95 PHE A O 1
ATOM 704 N N . ASP A 1 96 ? -1.289 8.820 -13.157 1.00 98.88 96 ASP A N 1
ATOM 705 C CA . ASP A 1 96 ? -1.951 10.024 -13.671 1.00 98.88 96 ASP A CA 1
ATOM 706 C C . ASP A 1 96 ? -3.426 9.780 -14.021 1.00 98.88 96 ASP A C 1
ATOM 708 O O . ASP A 1 96 ? -4.259 10.644 -13.756 1.00 98.88 96 ASP A O 1
ATOM 712 N N . GLU A 1 97 ? -3.778 8.609 -14.568 1.00 98.88 97 GLU A N 1
ATOM 713 C CA . GLU A 1 97 ? -5.180 8.242 -14.818 1.00 98.88 97 GLU A CA 1
ATOM 714 C C . GLU A 1 97 ? -5.986 8.219 -13.512 1.00 98.88 97 GLU A C 1
ATOM 716 O O . GLU A 1 97 ? -7.069 8.801 -13.435 1.00 98.88 97 GLU A O 1
ATOM 721 N N . VAL A 1 98 ? -5.444 7.589 -12.465 1.00 98.81 98 VAL A N 1
ATOM 722 C CA . VAL A 1 98 ? -6.111 7.521 -11.159 1.00 98.81 98 VAL A CA 1
ATOM 723 C C . VAL A 1 98 ? -6.210 8.905 -10.517 1.00 98.81 98 VAL A C 1
ATOM 725 O O . VAL A 1 98 ? -7.276 9.259 -10.014 1.00 98.81 98 VAL A O 1
ATOM 728 N N . CYS A 1 99 ? -5.147 9.714 -10.569 1.00 98.75 99 CYS A N 1
ATOM 729 C CA . CYS A 1 99 ? -5.191 11.103 -10.107 1.00 98.75 99 CYS A CA 1
ATOM 730 C C . CYS A 1 99 ? -6.263 11.907 -10.847 1.00 98.75 99 CYS A C 1
ATOM 732 O O . CYS A 1 99 ? -7.083 12.542 -10.196 1.00 98.75 99 CYS A O 1
ATOM 734 N N . GLY A 1 100 ? -6.346 11.810 -12.177 1.00 98.75 100 GLY A N 1
ATOM 735 C CA . GLY A 1 100 ? -7.358 12.521 -12.963 1.00 98.75 100 GLY A CA 1
ATOM 736 C C . GLY A 1 100 ? -8.802 12.165 -12.591 1.00 98.75 100 GLY A C 1
ATOM 737 O O . GLY A 1 100 ? -9.689 13.009 -12.706 1.00 98.75 100 GLY A O 1
ATOM 738 N N . LEU A 1 101 ? -9.041 10.941 -12.111 1.00 98.75 101 LEU A N 1
ATOM 739 C CA . LEU A 1 101 ? -10.350 10.495 -11.623 1.00 98.75 101 LEU A CA 1
ATOM 740 C C . LEU A 1 101 ? -10.629 10.907 -10.169 1.00 98.75 101 LEU A C 1
ATOM 742 O O . LEU A 1 101 ? -11.788 11.086 -9.803 1.00 98.75 101 LEU A O 1
ATOM 746 N N . LEU A 1 102 ? -9.598 11.044 -9.331 1.00 98.50 102 LEU A N 1
ATOM 747 C CA . LEU A 1 102 ? -9.743 11.388 -7.912 1.00 98.50 102 LEU A CA 1
ATOM 748 C C . LEU A 1 102 ? -9.723 12.898 -7.656 1.00 98.50 102 LEU A C 1
ATOM 750 O O . LEU A 1 102 ? -10.484 13.374 -6.817 1.00 98.50 102 LEU A O 1
ATOM 754 N N . ASP A 1 103 ? -8.891 13.649 -8.377 1.00 98.19 103 ASP A N 1
ATOM 755 C CA . ASP A 1 103 ? -8.666 15.085 -8.185 1.00 98.19 103 ASP A CA 1
ATOM 756 C C . ASP A 1 103 ? -9.952 15.935 -8.221 1.00 98.19 103 ASP A C 1
ATOM 758 O O . ASP A 1 103 ? -10.061 16.844 -7.399 1.00 98.19 103 ASP A O 1
ATOM 762 N N . PRO A 1 104 ? -10.981 15.641 -9.049 1.00 97.38 104 PRO A N 1
ATOM 763 C CA . PRO A 1 104 ? -12.257 16.365 -8.998 1.00 97.38 104 PRO A CA 1
ATOM 764 C C . PRO A 1 104 ? -12.985 16.300 -7.645 1.00 97.38 104 PRO A C 1
ATOM 766 O O . PRO A 1 104 ? -13.907 17.080 -7.402 1.00 97.38 104 PRO A O 1
ATOM 769 N N . HIS A 1 105 ? -12.603 15.365 -6.772 1.00 95.00 105 HIS A N 1
ATOM 770 C CA . HIS A 1 105 ? -13.186 15.159 -5.449 1.00 95.00 105 HIS A CA 1
ATOM 771 C C . HIS A 1 105 ? -12.288 15.647 -4.300 1.00 95.00 105 HIS A C 1
ATOM 773 O O . HIS A 1 105 ? -12.654 15.480 -3.134 1.00 95.00 105 HIS A O 1
ATOM 779 N N . LEU A 1 106 ? -11.122 16.221 -4.605 1.00 95.19 106 LEU A N 1
ATOM 780 C CA . LEU A 1 106 ? -10.107 16.625 -3.634 1.00 95.19 106 LEU A CA 1
ATOM 781 C C . LEU A 1 106 ? -9.893 18.144 -3.658 1.00 95.19 106 LEU A C 1
ATOM 783 O O . LEU A 1 106 ? -10.085 18.799 -4.677 1.00 95.19 106 LEU A O 1
ATOM 787 N N . GLU A 1 107 ? -9.487 18.718 -2.523 1.00 94.19 107 GLU A N 1
ATOM 788 C CA . GLU A 1 107 ? -9.191 20.160 -2.439 1.00 94.19 107 GLU A CA 1
ATOM 789 C C . GLU A 1 107 ? -7.817 20.503 -3.033 1.00 94.19 107 GLU A C 1
ATOM 791 O O . GLU A 1 107 ? -7.613 21.605 -3.540 1.00 94.19 107 GLU A O 1
ATOM 796 N N . HIS A 1 108 ? -6.884 19.550 -2.990 1.00 94.44 108 HIS A N 1
ATOM 797 C CA . HIS A 1 108 ? -5.541 19.667 -3.544 1.00 94.44 108 HIS A CA 1
ATOM 798 C C . HIS A 1 108 ? -5.267 18.536 -4.542 1.00 94.44 108 HIS A C 1
ATOM 800 O O . HIS A 1 108 ? -5.708 17.407 -4.294 1.00 94.44 108 HIS A O 1
ATOM 806 N N . PRO A 1 109 ? -4.499 18.795 -5.619 1.00 96.25 109 PRO A N 1
ATOM 807 C CA . PRO A 1 109 ? -4.104 17.758 -6.566 1.00 96.25 109 PRO A CA 1
ATOM 808 C C . PRO A 1 109 ? -3.336 16.635 -5.867 1.00 96.25 109 PRO A C 1
ATOM 810 O O . PRO A 1 109 ? -2.324 16.868 -5.196 1.00 96.25 109 PRO A O 1
ATOM 813 N N . LEU A 1 110 ? -3.796 15.398 -6.041 1.00 97.31 110 LEU A N 1
ATOM 814 C CA . 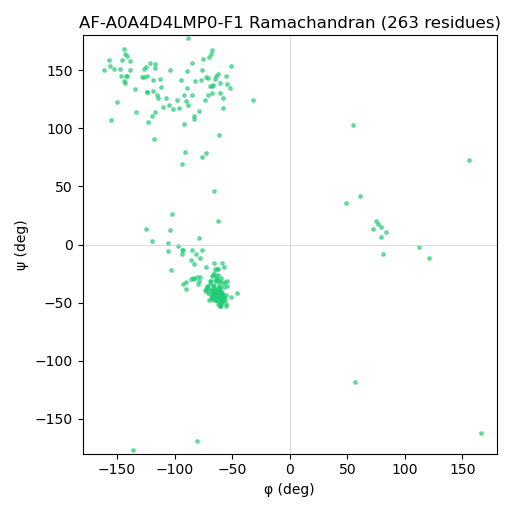LEU A 1 110 ? -3.278 14.253 -5.301 1.00 97.31 110 LEU A CA 1
ATOM 815 C C . LEU A 1 110 ? -1.792 14.031 -5.574 1.00 97.31 110 LEU A C 1
ATOM 817 O O . LEU A 1 110 ? -1.014 13.801 -4.649 1.00 97.31 110 LEU A O 1
ATOM 821 N N . ARG A 1 111 ? -1.386 14.125 -6.844 1.00 97.00 111 ARG A N 1
ATOM 822 C CA . ARG A 1 111 ? 0.006 13.909 -7.251 1.00 97.00 111 ARG A CA 1
ATOM 823 C C . ARG A 1 111 ? 0.958 14.906 -6.598 1.00 97.00 111 ARG A C 1
ATOM 825 O O . ARG A 1 111 ? 2.032 14.508 -6.159 1.00 97.00 111 ARG A O 1
ATOM 832 N N . GLU A 1 112 ? 0.564 16.175 -6.514 1.00 94.81 112 GLU A N 1
ATOM 833 C CA . GLU A 1 112 ? 1.387 17.220 -5.898 1.00 94.81 112 GLU A CA 1
ATOM 834 C C . GLU A 1 112 ? 1.639 16.915 -4.423 1.00 94.81 112 GLU A C 1
ATOM 836 O O . GLU A 1 112 ? 2.781 16.986 -3.980 1.00 94.81 112 GLU A O 1
ATOM 841 N N . LEU A 1 113 ? 0.612 16.479 -3.687 1.00 95.12 113 LEU A N 1
ATOM 842 C CA . LEU A 1 113 ? 0.760 16.089 -2.284 1.00 95.12 113 LEU A CA 1
ATOM 843 C C . LEU A 1 113 ? 1.582 14.809 -2.110 1.00 95.12 113 LEU A C 1
ATOM 845 O O . LEU A 1 113 ? 2.486 14.768 -1.276 1.00 95.12 113 LEU A O 1
ATOM 849 N N . VAL A 1 114 ? 1.302 13.769 -2.902 1.00 96.44 114 VAL A N 1
ATOM 850 C CA . VAL A 1 114 ? 2.006 12.480 -2.805 1.00 96.44 114 VAL A CA 1
ATOM 851 C C . VAL A 1 114 ? 3.493 12.640 -3.130 1.00 96.44 114 VAL A C 1
ATOM 853 O O . VAL A 1 114 ? 4.331 12.016 -2.476 1.00 96.44 114 VAL A O 1
ATOM 856 N N . PHE A 1 115 ? 3.843 13.481 -4.107 1.00 96.25 115 PHE A N 1
ATOM 857 C CA . PHE A 1 115 ? 5.229 13.697 -4.538 1.00 96.25 115 PHE A CA 1
ATOM 858 C C . PHE A 1 115 ? 5.921 14.869 -3.836 1.00 96.25 115 PHE A C 1
ATOM 860 O O . PHE A 1 115 ? 7.123 15.069 -4.037 1.00 96.25 115 PHE A O 1
ATOM 867 N N . SER A 1 116 ? 5.203 15.621 -2.999 1.00 92.19 116 SER A N 1
ATOM 868 C CA . SER A 1 116 ? 5.766 16.780 -2.318 1.00 92.19 116 SER A CA 1
ATOM 869 C C . SER A 1 116 ? 6.949 16.399 -1.427 1.00 92.19 116 SER A C 1
ATOM 871 O O . SER A 1 116 ? 6.934 15.404 -0.699 1.00 92.19 116 SER A O 1
ATOM 873 N N . ARG A 1 117 ? 7.979 17.247 -1.467 1.00 86.25 117 ARG A N 1
ATOM 874 C CA . ARG A 1 117 ? 9.091 17.266 -0.503 1.00 86.25 117 ARG A CA 1
ATOM 875 C C . ARG A 1 117 ? 8.993 18.444 0.464 1.00 86.25 117 ARG A C 1
ATOM 877 O O . ARG A 1 117 ? 9.816 18.547 1.370 1.00 86.25 117 ARG A O 1
ATOM 884 N N . ASP A 1 118 ? 8.024 19.329 0.253 1.00 88.94 118 ASP A N 1
ATOM 885 C CA . ASP A 1 118 ? 7.750 20.433 1.160 1.00 88.94 118 ASP A CA 1
ATOM 886 C C . ASP A 1 118 ? 7.063 19.893 2.428 1.00 88.94 118 ASP A C 1
ATOM 888 O O . ASP A 1 118 ? 6.032 19.230 2.297 1.00 88.94 118 ASP A O 1
ATOM 892 N N . PRO A 1 119 ? 7.599 20.138 3.640 1.00 85.25 119 PRO A N 1
ATOM 893 C CA . PRO A 1 119 ? 7.081 19.549 4.873 1.00 85.25 119 PRO A CA 1
ATOM 894 C C . PRO A 1 119 ? 5.601 19.831 5.153 1.00 85.25 119 PRO A C 1
ATOM 896 O O . PRO A 1 119 ? 4.913 18.951 5.667 1.00 85.25 119 PRO A O 1
ATOM 899 N N . GLU A 1 120 ? 5.101 21.024 4.821 1.00 84.50 120 GLU A N 1
ATOM 900 C CA . GLU A 1 120 ? 3.705 21.395 5.087 1.00 84.50 120 GLU A CA 1
ATOM 901 C C . GLU A 1 120 ? 2.743 20.623 4.179 1.00 84.50 120 GLU A C 1
ATOM 903 O O . GLU A 1 120 ? 1.796 19.998 4.658 1.00 84.50 120 GLU A O 1
ATOM 908 N N . HIS A 1 121 ? 3.032 20.575 2.877 1.00 84.06 121 HIS A N 1
ATOM 909 C CA . HIS A 1 121 ? 2.252 19.775 1.929 1.00 84.06 121 HIS A CA 1
ATOM 910 C C . HIS A 1 121 ? 2.401 18.270 2.181 1.00 84.06 121 HIS A C 1
ATOM 912 O O . HIS A 1 121 ? 1.429 17.523 2.103 1.00 84.06 121 HIS A O 1
ATOM 918 N N . ALA A 1 122 ? 3.606 17.815 2.524 1.00 82.75 122 ALA A N 1
ATOM 919 C CA . ALA A 1 122 ? 3.877 16.421 2.852 1.00 82.75 122 ALA A CA 1
ATOM 920 C C . ALA A 1 122 ? 3.077 15.953 4.079 1.00 82.75 122 ALA A C 1
ATOM 922 O O . ALA A 1 122 ? 2.606 14.818 4.100 1.00 82.75 122 ALA A O 1
ATOM 923 N N . ALA A 1 123 ? 2.864 16.825 5.071 1.00 87.25 123 ALA A N 1
ATOM 924 C CA . ALA A 1 123 ? 2.050 16.515 6.246 1.00 87.25 123 ALA A CA 1
ATOM 925 C C . ALA A 1 123 ? 0.558 16.324 5.913 1.00 87.25 123 ALA A C 1
ATOM 927 O O . ALA A 1 123 ? -0.134 15.577 6.606 1.00 87.25 123 ALA A O 1
ATOM 928 N N . LEU A 1 124 ? 0.049 16.939 4.836 1.00 92.12 124 LEU A N 1
ATOM 929 C CA . LEU A 1 124 ? -1.329 16.711 4.382 1.00 92.12 124 LEU A CA 1
ATOM 930 C C . LEU A 1 124 ? -1.550 15.278 3.893 1.00 92.12 124 LEU A C 1
ATOM 932 O O . LEU A 1 124 ? -2.678 14.793 3.963 1.00 92.12 124 LEU A O 1
ATOM 936 N N . LEU A 1 125 ? -0.500 14.572 3.456 1.00 93.12 125 LEU A N 1
ATOM 937 C CA . LEU A 1 125 ? -0.610 13.173 3.039 1.00 93.12 125 LEU A CA 1
ATOM 938 C C . LEU A 1 125 ? -1.060 12.256 4.187 1.00 93.12 125 LEU A C 1
ATOM 940 O O . LEU A 1 125 ? -1.685 11.232 3.926 1.00 93.12 125 LEU A O 1
ATOM 944 N N . ASP A 1 126 ? -0.798 12.627 5.443 1.00 90.81 126 ASP A N 1
ATOM 945 C CA . ASP A 1 126 ? -1.268 11.874 6.612 1.00 90.81 126 ASP A CA 1
ATOM 946 C C . ASP A 1 126 ? -2.746 12.123 6.938 1.00 90.81 126 ASP A C 1
ATOM 948 O O . ASP A 1 126 ? -3.350 11.381 7.719 1.00 90.81 126 ASP A O 1
ATOM 952 N N . HIS A 1 127 ? -3.370 13.125 6.316 1.00 92.50 127 HIS A N 1
ATOM 953 C CA . HIS A 1 127 ? -4.810 13.294 6.404 1.00 92.50 127 HIS A CA 1
ATOM 954 C C . HIS A 1 127 ? -5.515 12.135 5.687 1.00 92.50 127 HIS A C 1
ATOM 956 O O . HIS A 1 127 ? -5.231 11.841 4.526 1.00 92.50 127 HIS A O 1
ATOM 962 N N . THR A 1 128 ? -6.488 11.512 6.358 1.00 93.06 128 THR A N 1
ATOM 963 C CA . THR A 1 128 ? -7.214 10.311 5.900 1.00 93.06 128 THR A CA 1
ATOM 964 C C . THR A 1 128 ? -7.676 10.389 4.445 1.00 93.06 128 THR A C 1
ATOM 966 O O . THR A 1 128 ? -7.531 9.412 3.710 1.00 93.06 128 THR A O 1
ATOM 969 N N . THR A 1 129 ? -8.185 11.548 4.011 1.00 95.25 129 THR A N 1
ATOM 970 C CA . THR A 1 129 ? -8.606 11.772 2.620 1.00 95.25 129 THR A CA 1
ATOM 971 C C . THR A 1 129 ? -7.478 11.483 1.622 1.00 95.25 129 THR A C 1
ATOM 973 O O . THR A 1 129 ? -7.649 10.681 0.705 1.00 95.25 129 THR A O 1
ATOM 976 N N . TYR A 1 130 ? -6.311 12.097 1.826 1.00 96.12 130 TYR A N 1
ATOM 977 C CA . TYR A 1 130 ? -5.171 12.005 0.914 1.00 96.12 130 TYR A CA 1
ATOM 978 C C . TYR A 1 130 ? -4.387 10.707 1.097 1.00 96.12 130 TYR A C 1
ATOM 980 O O . TYR A 1 130 ? -3.936 10.132 0.109 1.00 96.12 130 TYR A O 1
ATOM 988 N N . ALA A 1 131 ? -4.292 10.190 2.325 1.00 95.31 131 ALA A N 1
ATOM 989 C CA . ALA A 1 131 ? -3.658 8.905 2.593 1.00 95.31 131 ALA A CA 1
ATOM 990 C C . ALA A 1 131 ? -4.349 7.771 1.818 1.00 95.31 131 ALA A C 1
ATOM 992 O O . ALA A 1 131 ? -3.689 6.983 1.144 1.00 95.31 131 ALA A O 1
ATOM 993 N N . GLN A 1 132 ? -5.683 7.698 1.880 1.00 96.88 132 GLN A N 1
ATOM 994 C CA . GLN A 1 132 ? -6.452 6.659 1.191 1.00 96.88 132 GLN A CA 1
ATOM 995 C C . GLN A 1 132 ? -6.397 6.806 -0.330 1.00 96.88 132 GLN A C 1
ATOM 997 O O . GLN A 1 132 ? -6.126 5.825 -1.021 1.00 96.88 132 GLN A O 1
ATOM 1002 N N . ALA A 1 133 ? -6.606 8.023 -0.840 1.00 98.00 133 ALA A N 1
ATOM 1003 C CA . ALA A 1 133 ? -6.533 8.313 -2.269 1.00 98.00 133 ALA A CA 1
ATOM 1004 C C . ALA A 1 133 ? -5.136 8.006 -2.841 1.00 98.00 133 ALA A C 1
ATOM 1006 O O . ALA A 1 133 ? -5.010 7.312 -3.849 1.00 98.00 133 ALA A O 1
ATOM 1007 N N . GLY A 1 134 ? -4.079 8.455 -2.159 1.00 97.75 134 GLY A N 1
ATOM 1008 C CA . GLY A 1 134 ? -2.694 8.270 -2.591 1.00 97.75 134 GLY A CA 1
ATOM 1009 C C . GLY A 1 134 ? -2.255 6.811 -2.556 1.00 97.75 134 GLY A C 1
ATOM 1010 O O . GLY A 1 134 ? -1.582 6.351 -3.478 1.00 97.75 134 GLY A O 1
ATOM 1011 N N . LEU A 1 135 ? -2.655 6.060 -1.525 1.00 98.12 135 LEU A N 1
ATOM 1012 C CA . LEU A 1 135 ? -2.375 4.625 -1.452 1.00 98.12 135 LEU A CA 1
ATOM 1013 C C . LEU A 1 135 ? -3.098 3.853 -2.551 1.00 98.12 135 LEU A C 1
ATOM 1015 O O . LEU A 1 135 ? -2.465 3.022 -3.194 1.00 98.12 135 LEU A O 1
ATOM 1019 N N . PHE A 1 136 ? -4.369 4.164 -2.822 1.00 98.75 136 PHE A N 1
ATOM 1020 C CA . PHE A 1 136 ? -5.099 3.551 -3.931 1.00 98.75 136 PHE A CA 1
ATOM 1021 C C . PHE A 1 136 ? -4.407 3.821 -5.278 1.00 98.75 136 PHE A C 1
ATOM 1023 O O . PHE A 1 136 ? -4.134 2.879 -6.020 1.00 98.75 136 PHE A O 1
ATOM 1030 N N . ALA A 1 137 ? -4.025 5.073 -5.560 1.00 98.75 137 ALA A N 1
ATOM 1031 C CA . ALA A 1 137 ? -3.284 5.425 -6.775 1.00 98.75 137 ALA A CA 1
ATOM 1032 C C . ALA A 1 137 ? -1.957 4.657 -6.898 1.00 98.75 137 ALA A C 1
ATOM 1034 O O . ALA A 1 137 ? -1.664 4.076 -7.946 1.00 98.75 137 ALA A O 1
ATOM 1035 N N . LEU A 1 138 ? -1.186 4.581 -5.807 1.00 98.75 138 LEU A N 1
ATOM 1036 C CA . LEU A 1 138 ? 0.055 3.809 -5.757 1.00 98.75 138 LEU A CA 1
ATOM 1037 C C . LEU A 1 138 ? -0.193 2.314 -6.011 1.00 98.75 138 LEU A C 1
ATOM 1039 O O . LEU A 1 138 ? 0.535 1.696 -6.783 1.00 98.75 138 LEU A O 1
ATOM 1043 N N . HIS A 1 139 ? -1.209 1.727 -5.378 1.00 98.75 139 HIS A N 1
ATOM 1044 C CA . HIS A 1 139 ? -1.560 0.313 -5.518 1.00 98.75 139 HIS A CA 1
ATOM 1045 C C . HIS A 1 139 ? -1.925 -0.056 -6.956 1.00 98.75 139 HIS A C 1
ATOM 1047 O O . HIS A 1 139 ? -1.408 -1.050 -7.468 1.00 98.75 139 HIS A O 1
ATOM 1053 N N . ILE A 1 140 ? -2.759 0.748 -7.624 1.00 98.75 140 ILE A N 1
ATOM 1054 C CA . ILE A 1 140 ? -3.142 0.501 -9.021 1.00 98.75 140 ILE A CA 1
ATOM 1055 C C . ILE A 1 140 ? -1.935 0.656 -9.954 1.00 98.75 140 ILE A C 1
ATOM 1057 O O . ILE A 1 140 ? -1.718 -0.191 -10.826 1.00 98.75 140 ILE A O 1
ATOM 1061 N N . ALA A 1 141 ? -1.109 1.686 -9.751 1.00 98.81 141 ALA A N 1
ATOM 1062 C CA . ALA A 1 141 ? 0.086 1.910 -10.561 1.00 98.81 141 ALA A CA 1
ATOM 1063 C C . ALA A 1 141 ? 1.129 0.788 -10.395 1.00 98.81 141 ALA A C 1
ATOM 1065 O O . ALA A 1 141 ? 1.696 0.323 -11.386 1.00 98.81 141 ALA A O 1
ATOM 1066 N N . LEU A 1 142 ? 1.338 0.290 -9.170 1.00 98.69 142 LEU A N 1
ATOM 1067 C CA . LEU A 1 142 ? 2.202 -0.865 -8.900 1.00 98.69 142 LEU A CA 1
ATOM 1068 C C . LEU A 1 142 ? 1.664 -2.146 -9.542 1.00 98.69 142 LEU A C 1
ATOM 1070 O O . LEU A 1 142 ? 2.429 -2.871 -10.175 1.00 98.69 142 LEU A O 1
ATOM 1074 N N . ALA A 1 143 ? 0.362 -2.417 -9.414 1.00 98.56 143 ALA A N 1
ATOM 1075 C CA . ALA A 1 143 ? -0.251 -3.604 -10.002 1.00 98.56 143 ALA A CA 1
ATOM 1076 C C . ALA A 1 143 ? -0.109 -3.611 -11.532 1.00 98.56 143 ALA A C 1
ATOM 1078 O O . ALA A 1 143 ? 0.277 -4.624 -12.107 1.00 98.56 143 ALA A O 1
ATOM 1079 N N . ARG A 1 144 ? -0.332 -2.468 -12.192 1.00 98.50 144 ARG A N 1
ATOM 1080 C CA . ARG A 1 144 ? -0.145 -2.333 -13.647 1.00 98.50 144 ARG A CA 1
ATOM 1081 C C . ARG A 1 144 ? 1.320 -2.403 -14.077 1.00 98.50 144 ARG A C 1
ATOM 1083 O O . ARG A 1 144 ? 1.615 -2.938 -15.144 1.00 98.50 144 ARG A O 1
ATOM 1090 N N . LEU A 1 145 ? 2.247 -1.904 -13.258 1.00 98.69 145 LEU A N 1
ATOM 1091 C CA . LEU A 1 145 ? 3.679 -2.058 -13.514 1.00 98.69 145 LEU A CA 1
ATOM 1092 C C . LEU A 1 145 ? 4.086 -3.536 -13.471 1.00 98.69 145 LEU A C 1
ATOM 1094 O O . LEU A 1 145 ? 4.735 -4.011 -14.402 1.00 98.69 145 LEU A O 1
ATOM 1098 N N . LEU A 1 146 ? 3.669 -4.271 -12.437 1.00 98.25 146 LEU A N 1
ATOM 1099 C CA . LEU A 1 146 ? 3.897 -5.717 -12.341 1.00 98.25 146 LEU A CA 1
ATOM 1100 C C . LEU A 1 146 ? 3.270 -6.463 -13.524 1.00 98.25 146 LEU A C 1
ATOM 1102 O O . LEU A 1 146 ? 3.914 -7.322 -14.130 1.00 98.25 146 LEU A O 1
ATOM 1106 N N . ASP A 1 147 ? 2.063 -6.063 -13.919 1.00 97.50 147 ASP A N 1
ATOM 1107 C CA . ASP A 1 147 ? 1.373 -6.655 -15.058 1.00 97.50 147 ASP A CA 1
ATOM 1108 C C . ASP A 1 147 ? 2.139 -6.492 -16.378 1.00 97.50 147 ASP A C 1
ATOM 1110 O O . ASP A 1 147 ? 2.229 -7.418 -17.188 1.00 97.50 147 ASP A O 1
ATOM 1114 N N . SER A 1 148 ? 2.758 -5.323 -16.573 1.00 97.81 148 SER A N 1
ATOM 1115 C CA . SER A 1 148 ? 3.524 -5.003 -17.784 1.00 97.81 148 SER A CA 1
ATOM 1116 C C . SER A 1 148 ? 4.768 -5.872 -17.974 1.00 97.81 148 SER A C 1
ATOM 1118 O O . SER A 1 148 ? 5.253 -6.016 -19.096 1.00 97.81 148 SER A O 1
ATOM 1120 N N . VAL A 1 149 ? 5.263 -6.480 -16.891 1.00 95.19 149 VAL A N 1
ATOM 1121 C CA . VAL A 1 149 ? 6.383 -7.432 -16.904 1.00 95.19 149 VAL A CA 1
ATOM 1122 C C . VAL A 1 149 ? 5.925 -8.886 -16.745 1.00 95.19 149 VAL A C 1
ATOM 1124 O O . VAL A 1 149 ? 6.749 -9.775 -16.546 1.00 95.19 149 VAL A O 1
ATOM 1127 N N . GLY A 1 150 ? 4.619 -9.146 -16.872 1.00 94.44 150 GLY A N 1
ATOM 1128 C CA . GLY A 1 150 ? 4.043 -10.490 -16.871 1.00 94.44 150 GLY A CA 1
ATOM 1129 C C . GLY A 1 150 ? 3.772 -11.083 -15.487 1.00 94.44 150 GLY A C 1
ATOM 1130 O O . GLY A 1 150 ? 3.467 -12.270 -15.403 1.00 94.44 150 GLY A O 1
ATOM 1131 N N . VAL A 1 151 ? 3.860 -10.294 -14.411 1.00 95.25 151 VAL A N 1
ATOM 1132 C CA . VAL A 1 151 ? 3.529 -10.744 -13.052 1.00 95.25 151 VAL A CA 1
ATOM 1133 C C . VAL A 1 151 ? 2.060 -10.431 -12.775 1.00 95.25 151 VAL A C 1
ATOM 1135 O O . VAL A 1 151 ? 1.697 -9.285 -12.514 1.00 95.25 151 VAL A O 1
ATOM 1138 N N . ARG A 1 152 ? 1.217 -11.467 -12.829 1.00 94.56 152 ARG A N 1
ATOM 1139 C CA . ARG A 1 152 ? -0.230 -11.393 -12.577 1.00 94.56 152 ARG A CA 1
ATOM 1140 C C . ARG A 1 152 ? -0.594 -12.152 -11.296 1.00 94.56 152 ARG A C 1
ATOM 1142 O O . ARG A 1 152 ? -0.009 -13.208 -11.056 1.00 94.56 152 ARG A O 1
ATOM 1149 N N . PRO A 1 153 ? -1.542 -11.653 -10.485 1.00 96.31 153 PRO A N 1
ATOM 1150 C CA . PRO A 1 153 ? -2.041 -12.393 -9.335 1.00 96.31 153 PRO A CA 1
ATOM 1151 C C . PRO A 1 153 ? -3.025 -13.489 -9.762 1.00 96.31 153 PRO A C 1
ATOM 1153 O O . PRO A 1 153 ? -3.884 -13.264 -10.611 1.00 96.31 153 PRO A O 1
ATOM 1156 N N . ASP A 1 154 ? -2.950 -14.643 -9.106 1.00 96.06 154 ASP A N 1
ATOM 1157 C CA . ASP A 1 154 ? -3.994 -15.673 -9.106 1.00 96.06 154 ASP A CA 1
ATOM 1158 C C . ASP A 1 154 ? -5.115 -15.335 -8.110 1.00 96.06 154 ASP A C 1
ATOM 1160 O O . ASP A 1 154 ? -6.264 -15.734 -8.289 1.00 96.06 154 ASP A O 1
ATOM 1164 N N . ALA A 1 155 ? -4.783 -14.593 -7.049 1.00 97.38 155 ALA A N 1
ATOM 1165 C CA . ALA A 1 155 ? -5.738 -14.076 -6.079 1.00 97.38 155 ALA A CA 1
ATOM 1166 C C . ALA A 1 155 ? -5.315 -12.700 -5.554 1.00 97.38 155 ALA A C 1
ATOM 1168 O O . ALA A 1 155 ? -4.145 -12.315 -5.587 1.00 97.38 155 ALA A O 1
ATOM 1169 N N . VAL A 1 156 ? -6.280 -11.958 -5.023 1.00 98.44 156 VAL A N 1
ATOM 1170 C CA . VAL A 1 156 ? -6.047 -10.654 -4.404 1.00 98.44 156 VAL A CA 1
ATOM 1171 C C . VAL A 1 156 ? -6.666 -10.617 -3.020 1.00 98.44 156 VAL A C 1
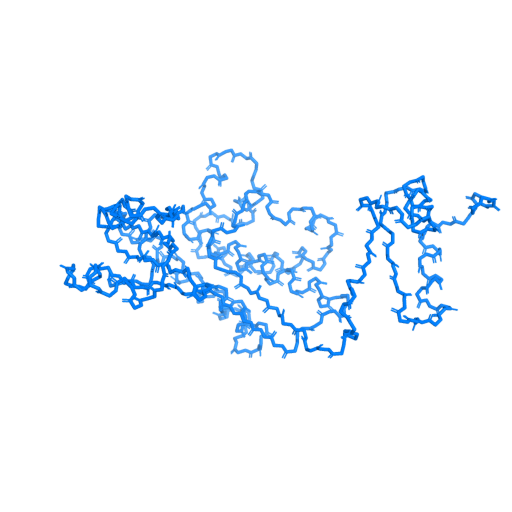ATOM 1173 O O . VAL A 1 156 ? -7.728 -11.191 -2.784 1.00 98.44 156 VAL A O 1
ATOM 1176 N N . ILE A 1 157 ? -5.996 -9.935 -2.100 1.00 98.00 157 ILE A N 1
ATOM 1177 C CA . ILE A 1 157 ? -6.495 -9.678 -0.752 1.00 98.00 157 ILE A CA 1
ATOM 1178 C C . ILE A 1 157 ? -6.243 -8.206 -0.457 1.00 98.00 157 ILE A C 1
ATOM 1180 O O . ILE A 1 157 ? -5.157 -7.691 -0.714 1.00 98.00 157 ILE A O 1
ATOM 1184 N N . GLY A 1 158 ? -7.239 -7.518 0.085 1.00 97.62 158 GLY A N 1
ATOM 1185 C CA . GLY A 1 158 ? -7.086 -6.148 0.551 1.00 97.62 158 GLY A CA 1
ATOM 1186 C C . GLY A 1 158 ? -7.313 -6.044 2.049 1.00 97.62 158 GLY A C 1
ATOM 1187 O O . GLY A 1 158 ? -8.000 -6.870 2.639 1.00 97.62 158 GLY A O 1
ATOM 1188 N N . HIS A 1 159 ? -6.732 -5.021 2.663 1.00 96.31 159 HIS A N 1
ATOM 1189 C CA . HIS A 1 159 ? -6.982 -4.681 4.056 1.00 96.31 159 HIS A CA 1
ATOM 1190 C C . HIS A 1 159 ? -7.620 -3.290 4.143 1.00 96.31 159 HIS A C 1
ATOM 1192 O O . HIS A 1 159 ? -6.966 -2.279 3.864 1.00 96.31 159 HIS A O 1
ATOM 1198 N N . SER A 1 160 ? -8.877 -3.201 4.594 1.00 94.50 160 SER A N 1
ATOM 1199 C CA . SER A 1 160 ? -9.617 -1.930 4.698 1.00 94.50 160 SER A CA 1
ATOM 1200 C C . SER A 1 160 ? -9.680 -1.209 3.341 1.00 94.50 160 SER A C 1
ATOM 1202 O O . SER A 1 160 ? -10.210 -1.766 2.390 1.00 94.50 160 SER A O 1
ATOM 1204 N N . ILE A 1 161 ? -9.124 0.002 3.202 1.00 95.00 161 ILE A N 1
ATOM 1205 C CA . ILE A 1 161 ? -9.085 0.729 1.917 1.00 95.00 161 ILE A CA 1
ATOM 1206 C C . ILE A 1 161 ? -8.444 -0.089 0.783 1.00 95.00 161 ILE A C 1
ATOM 1208 O O . ILE A 1 161 ? -8.875 0.019 -0.364 1.00 95.00 161 ILE A O 1
ATOM 1212 N N . GLY A 1 162 ? -7.477 -0.958 1.103 1.00 97.69 162 GLY A N 1
ATOM 1213 C CA . GLY A 1 162 ? -6.835 -1.834 0.126 1.00 97.69 162 GLY A CA 1
ATOM 1214 C C . GLY A 1 162 ? -7.795 -2.832 -0.529 1.00 97.69 162 GLY A C 1
ATOM 1215 O O . GLY A 1 162 ? -7.524 -3.289 -1.634 1.00 97.69 162 GLY A O 1
ATOM 1216 N N . GLU A 1 163 ? -8.943 -3.142 0.089 1.00 98.12 163 GLU A N 1
ATOM 1217 C CA . GLU A 1 163 ? -9.970 -3.995 -0.532 1.00 98.12 163 GLU A CA 1
ATOM 1218 C C . GLU A 1 163 ? -10.560 -3.373 -1.790 1.00 98.12 163 GLU A C 1
ATOM 1220 O O . GLU A 1 163 ? -10.908 -4.103 -2.711 1.00 98.12 163 GLU A O 1
ATOM 1225 N N . ILE A 1 164 ? -10.614 -2.042 -1.883 1.00 98.50 164 ILE A N 1
ATOM 1226 C CA . ILE A 1 164 ? -11.132 -1.378 -3.081 1.00 98.50 164 ILE A CA 1
ATOM 1227 C C . ILE A 1 164 ? -10.131 -1.517 -4.239 1.00 98.50 164 ILE A C 1
ATOM 1229 O O . ILE A 1 164 ? -10.534 -1.795 -5.368 1.00 98.50 164 ILE A O 1
ATOM 1233 N N . ALA A 1 165 ? -8.823 -1.425 -3.960 1.00 98.50 165 ALA A N 1
ATOM 1234 C CA . ALA A 1 165 ? -7.782 -1.730 -4.946 1.00 98.50 165 ALA A CA 1
ATOM 1235 C C . ALA A 1 165 ? -7.832 -3.205 -5.372 1.00 98.50 165 ALA A C 1
ATOM 1237 O O . ALA A 1 165 ? -7.839 -3.497 -6.566 1.00 98.50 165 ALA A O 1
ATOM 1238 N N . ALA A 1 166 ? -7.946 -4.129 -4.413 1.00 98.62 166 ALA A N 1
ATOM 1239 C CA . ALA A 1 166 ? -8.090 -5.555 -4.693 1.00 98.62 166 ALA A CA 1
ATOM 1240 C C . ALA A 1 166 ? -9.324 -5.840 -5.569 1.00 98.62 166 ALA A C 1
ATOM 1242 O O . ALA A 1 166 ? -9.211 -6.517 -6.586 1.00 98.62 166 ALA A O 1
ATOM 1243 N N . ALA A 1 167 ? -10.483 -5.273 -5.225 1.00 98.50 167 ALA A N 1
ATOM 1244 C CA . ALA A 1 167 ? -11.726 -5.427 -5.975 1.00 98.50 167 ALA A CA 1
ATOM 1245 C C . ALA A 1 167 ? -11.603 -4.903 -7.415 1.00 98.50 167 ALA A C 1
ATOM 1247 O O . ALA A 1 167 ? -12.067 -5.567 -8.342 1.00 98.50 167 ALA A O 1
ATOM 1248 N N . HIS A 1 168 ? -10.930 -3.766 -7.623 1.00 98.56 168 HIS A N 1
ATOM 1249 C CA . HIS A 1 168 ? -10.640 -3.271 -8.969 1.00 98.56 168 HIS A CA 1
ATOM 1250 C C . HIS A 1 168 ? -9.735 -4.235 -9.753 1.00 98.56 168 HIS A C 1
ATOM 1252 O O . HIS A 1 168 ? -10.060 -4.602 -10.880 1.00 98.56 168 HIS A O 1
ATOM 1258 N N . ILE A 1 169 ? -8.634 -4.707 -9.155 1.00 98.31 169 ILE A N 1
ATOM 1259 C CA . ILE A 1 169 ? -7.709 -5.648 -9.812 1.00 98.31 169 ILE A CA 1
ATOM 1260 C C . ILE A 1 169 ? -8.377 -6.998 -10.117 1.00 98.31 169 ILE A C 1
ATOM 1262 O O . ILE A 1 169 ? -8.062 -7.620 -11.128 1.00 98.31 169 ILE A O 1
ATOM 1266 N N . ALA A 1 170 ? -9.341 -7.427 -9.300 1.00 98.00 170 ALA A N 1
ATOM 1267 C CA . ALA A 1 170 ? -10.173 -8.603 -9.557 1.00 98.00 170 ALA A CA 1
ATOM 1268 C C . ALA A 1 170 ? -11.283 -8.377 -10.606 1.00 98.00 170 ALA A C 1
ATOM 1270 O O . ALA A 1 170 ? -11.995 -9.322 -10.941 1.00 98.00 170 ALA A O 1
ATOM 1271 N N . GLY A 1 171 ? -11.461 -7.152 -11.112 1.00 97.50 171 GLY A N 1
ATOM 1272 C CA . GLY A 1 171 ? -12.493 -6.813 -12.096 1.00 97.50 171 GLY A CA 1
ATOM 1273 C C . GLY A 1 171 ? -13.908 -6.671 -11.526 1.00 97.50 171 GLY A C 1
ATOM 1274 O O . GLY A 1 171 ? -14.870 -6.727 -12.286 1.00 97.50 171 GLY A O 1
ATOM 1275 N N . VAL A 1 172 ? -14.058 -6.499 -10.207 1.00 98.19 172 VAL A N 1
ATOM 1276 C CA . VAL A 1 172 ? -15.362 -6.261 -9.556 1.00 98.19 172 VAL A CA 1
ATOM 1277 C C . VAL A 1 172 ? -15.874 -4.850 -9.850 1.00 98.19 172 VAL A C 1
ATOM 1279 O O . VAL A 1 172 ? -17.062 -4.668 -10.100 1.00 98.19 172 VAL A O 1
ATOM 1282 N N . PHE A 1 173 ? -14.972 -3.867 -9.832 1.00 95.69 173 PHE A N 1
ATOM 1283 C CA . PHE A 1 173 ? -15.256 -2.478 -10.189 1.00 95.69 173 PHE A CA 1
ATOM 1284 C C . PHE A 1 173 ? -14.407 -2.068 -11.385 1.00 95.69 173 PHE A C 1
ATOM 1286 O O . PHE A 1 173 ? -13.215 -2.395 -11.451 1.00 95.69 173 PHE A O 1
ATOM 1293 N N . ASP A 1 174 ? -14.990 -1.288 -12.291 1.00 98.38 174 ASP A N 1
ATOM 1294 C CA . ASP A 1 174 ? -14.172 -0.509 -13.210 1.00 98.38 174 ASP A CA 1
ATOM 1295 C C . ASP A 1 174 ? -13.412 0.594 -12.449 1.00 98.38 174 ASP A C 1
ATOM 1297 O O . ASP A 1 174 ? -13.616 0.825 -11.251 1.00 98.38 174 ASP A O 1
ATOM 1301 N N . LEU A 1 175 ? -12.437 1.216 -13.117 1.00 98.62 175 LEU A N 1
ATOM 1302 C CA . LEU A 1 175 ? -11.582 2.189 -12.445 1.00 98.62 175 LEU A CA 1
ATOM 1303 C C . LEU A 1 175 ? -12.352 3.446 -11.989 1.00 98.62 175 LEU A C 1
ATOM 1305 O O . LEU A 1 175 ? -12.143 3.854 -10.845 1.00 98.62 175 LEU A O 1
ATOM 1309 N N . PRO A 1 176 ? -13.233 4.061 -12.808 1.00 98.62 176 PRO A N 1
ATOM 1310 C CA . PRO A 1 176 ? -14.025 5.212 -12.375 1.00 98.62 176 PRO A CA 1
ATOM 1311 C C . PRO A 1 176 ? -14.881 4.942 -11.133 1.00 98.62 176 PRO A C 1
ATOM 1313 O O . PRO A 1 176 ? -14.846 5.749 -10.202 1.00 98.62 176 PRO A O 1
ATOM 1316 N N . ASP A 1 177 ? -15.584 3.806 -11.065 1.00 98.25 177 ASP A N 1
ATOM 1317 C CA . ASP A 1 177 ? -16.417 3.465 -9.907 1.00 98.25 177 ASP A CA 1
ATOM 1318 C C . ASP A 1 177 ? -15.569 3.214 -8.655 1.00 98.25 177 ASP A C 1
ATOM 1320 O O . ASP A 1 177 ? -15.909 3.680 -7.561 1.00 98.25 177 ASP A O 1
ATOM 1324 N N . ALA A 1 178 ? -14.425 2.536 -8.804 1.00 98.50 178 ALA A N 1
ATOM 1325 C CA . ALA A 1 178 ? -13.484 2.338 -7.706 1.00 98.50 178 ALA A CA 1
ATOM 1326 C C . ALA A 1 178 ? -12.943 3.680 -7.180 1.00 98.50 178 ALA A C 1
ATOM 1328 O O . ALA A 1 178 ? -12.945 3.911 -5.968 1.00 98.50 178 ALA A O 1
ATOM 1329 N N . CYS A 1 179 ? -12.546 4.595 -8.071 1.00 98.69 179 CYS A N 1
ATOM 1330 C CA . CYS A 1 179 ? -12.107 5.945 -7.711 1.00 98.69 179 CYS A CA 1
ATOM 1331 C C . CYS A 1 179 ? -13.212 6.730 -6.995 1.00 98.69 179 CYS A C 1
ATOM 1333 O O . CYS A 1 179 ? -12.957 7.337 -5.954 1.00 98.69 179 CYS A O 1
ATOM 1335 N N . HIS A 1 180 ? -14.446 6.680 -7.497 1.00 97.88 180 HIS A N 1
ATOM 1336 C CA . HIS A 1 180 ? -15.582 7.357 -6.878 1.00 97.88 180 HIS A CA 1
ATOM 1337 C C . HIS A 1 180 ? -15.867 6.827 -5.462 1.00 97.88 180 HIS A C 1
ATOM 1339 O O . HIS A 1 180 ? -16.092 7.611 -4.530 1.00 97.88 180 HIS A O 1
ATOM 1345 N N . LEU A 1 181 ? -15.793 5.505 -5.262 1.00 98.19 181 LEU A N 1
ATOM 1346 C CA . LEU A 1 181 ? -15.937 4.880 -3.946 1.00 98.19 181 LEU A CA 1
ATOM 1347 C C . LEU A 1 181 ? -14.818 5.309 -2.986 1.00 98.19 181 LEU A C 1
ATOM 1349 O O . LEU A 1 181 ? -15.106 5.685 -1.846 1.00 98.19 181 LEU A O 1
ATOM 1353 N N . VAL A 1 182 ? -13.560 5.295 -3.440 1.00 98.44 182 VAL A N 1
ATOM 1354 C CA . VAL A 1 182 ? -12.405 5.758 -2.652 1.00 98.44 182 VAL A CA 1
ATOM 1355 C C . VAL A 1 182 ? -12.575 7.218 -2.261 1.00 98.44 182 VAL A C 1
ATOM 1357 O O . VAL A 1 182 ? -12.495 7.532 -1.076 1.00 98.44 182 VAL A O 1
ATOM 1360 N N . ALA A 1 183 ? -12.857 8.101 -3.218 1.00 96.75 183 ALA A N 1
ATOM 1361 C CA . ALA A 1 183 ? -13.013 9.529 -2.977 1.00 96.75 183 ALA A CA 1
ATOM 1362 C C . ALA A 1 183 ? -14.130 9.819 -1.965 1.00 96.75 183 ALA A C 1
ATOM 1364 O O . ALA A 1 183 ? -13.928 10.562 -0.998 1.00 96.75 183 ALA A O 1
ATOM 1365 N N . THR A 1 184 ? -15.290 9.179 -2.140 1.00 97.00 184 THR A N 1
ATOM 1366 C CA . THR A 1 184 ? -16.440 9.330 -1.241 1.00 97.00 184 THR A CA 1
ATOM 1367 C C . THR A 1 184 ? -16.101 8.853 0.168 1.00 97.00 184 THR A C 1
ATOM 1369 O O . THR A 1 184 ? -16.273 9.596 1.137 1.00 97.00 184 THR A O 1
ATOM 1372 N N . ARG A 1 185 ? -15.564 7.632 0.295 1.00 96.19 185 ARG A N 1
ATOM 1373 C CA . ARG A 1 185 ? -15.181 7.040 1.583 1.00 96.19 185 ARG A CA 1
ATOM 1374 C C . ARG A 1 185 ? -14.125 7.883 2.291 1.00 96.19 185 ARG A C 1
ATOM 1376 O O . ARG A 1 185 ? -14.306 8.237 3.454 1.00 96.19 185 ARG A O 1
ATOM 1383 N N . ALA A 1 186 ? -13.047 8.224 1.593 1.00 94.12 186 ALA A N 1
ATOM 1384 C CA . ALA A 1 186 ? -11.922 8.965 2.143 1.00 94.12 186 ALA A CA 1
ATOM 1385 C C . ALA A 1 186 ? -12.353 10.362 2.619 1.00 94.12 186 ALA A C 1
ATOM 1387 O O . ALA A 1 186 ? -11.970 10.783 3.710 1.00 94.12 186 ALA A O 1
ATOM 1388 N N . THR A 1 187 ? -13.226 11.036 1.863 1.00 92.06 187 THR A N 1
ATOM 1389 C CA . THR A 1 187 ? -13.778 12.350 2.228 1.00 92.06 187 THR A CA 1
ATOM 1390 C C . THR A 1 187 ? -14.691 12.278 3.446 1.00 92.06 187 THR A C 1
ATOM 1392 O O . THR A 1 187 ? -14.556 13.091 4.362 1.00 92.06 187 THR A O 1
ATOM 1395 N N . LEU A 1 188 ? -15.619 11.316 3.484 1.00 94.12 188 LEU A N 1
ATOM 1396 C CA . LEU A 1 188 ? -16.519 11.139 4.627 1.00 94.12 188 LEU A CA 1
ATOM 1397 C C . LEU A 1 188 ? -15.734 10.817 5.901 1.00 94.12 188 LEU A C 1
ATOM 1399 O O . LEU A 1 188 ? -15.965 11.440 6.934 1.00 94.12 188 LEU A O 1
ATOM 1403 N N . MET A 1 189 ? -14.764 9.906 5.810 1.00 93.19 189 MET A N 1
ATOM 1404 C CA . MET A 1 189 ? -13.906 9.543 6.937 1.00 93.19 189 MET A CA 1
ATOM 1405 C C . MET A 1 189 ? -13.001 10.703 7.368 1.00 93.19 189 MET A C 1
ATOM 1407 O O . MET A 1 189 ? -12.820 10.920 8.562 1.00 93.19 189 MET A O 1
ATOM 1411 N N . GLY A 1 190 ? -12.466 11.481 6.424 1.00 91.00 190 GLY A N 1
ATOM 1412 C CA . GLY A 1 190 ? -11.647 12.659 6.717 1.00 91.00 190 GLY A CA 1
ATOM 1413 C C . GLY A 1 190 ? -12.407 13.772 7.446 1.00 91.00 190 GLY A C 1
ATOM 1414 O O . GLY A 1 190 ? -11.811 14.486 8.246 1.00 91.00 190 GLY A O 1
ATOM 1415 N N . LYS A 1 191 ? -13.724 13.891 7.227 1.00 91.75 191 LYS A N 1
ATOM 1416 C CA . LYS A 1 191 ? -14.596 14.880 7.890 1.00 91.75 191 LYS A CA 1
ATOM 1417 C C . LYS A 1 191 ? -15.059 14.471 9.289 1.00 91.75 191 LYS A C 1
ATOM 1419 O O . LYS A 1 191 ? -15.680 15.286 9.973 1.00 91.75 191 LYS A O 1
ATOM 1424 N N . LEU A 1 192 ? -14.797 13.235 9.719 1.00 89.88 192 LEU A N 1
ATOM 1425 C CA . LEU A 1 192 ? -15.187 12.790 11.054 1.00 89.88 192 LEU A CA 1
ATOM 1426 C C . LEU A 1 192 ? -14.476 13.624 12.135 1.00 89.88 192 LEU A C 1
ATOM 1428 O O . LEU A 1 192 ? -13.324 14.033 11.940 1.00 89.88 192 LEU A O 1
ATOM 1432 N N . PRO A 1 193 ? -15.124 13.864 13.289 1.00 86.25 193 PRO A N 1
ATOM 1433 C CA . PRO A 1 193 ? -14.487 14.539 14.409 1.00 86.25 193 PRO A CA 1
ATOM 1434 C C . PRO A 1 193 ? -13.195 13.839 14.839 1.00 86.25 193 PRO A C 1
ATOM 1436 O O . PRO A 1 193 ? -13.088 12.611 14.826 1.00 86.25 193 PRO A O 1
ATOM 1439 N N . LYS A 1 194 ? -12.216 14.639 15.263 1.00 84.88 194 LYS A N 1
ATOM 1440 C CA . LYS A 1 194 ? -11.022 14.132 15.950 1.00 84.88 194 LYS A CA 1
ATOM 1441 C C . LYS A 1 194 ? -11.406 13.586 17.332 1.00 84.88 194 LYS A C 1
ATOM 1443 O O . LYS A 1 194 ? -12.462 13.918 17.863 1.00 84.88 194 LYS A O 1
ATOM 1448 N N . GLY A 1 195 ? -10.511 12.804 17.932 1.00 87.50 195 GLY A N 1
ATOM 1449 C CA . GLY A 1 195 ? -10.688 12.245 19.282 1.00 87.50 195 GLY A CA 1
ATOM 1450 C C . GLY A 1 195 ? -10.874 10.729 19.311 1.00 87.50 195 GLY A C 1
ATOM 1451 O O . GLY A 1 195 ? -10.944 10.148 20.389 1.00 87.50 195 GLY A O 1
ATOM 1452 N N . GLY A 1 196 ? -10.902 10.084 18.144 1.00 92.12 196 GLY A N 1
ATOM 1453 C CA . GLY A 1 196 ? -10.753 8.638 18.027 1.00 92.12 196 GLY A CA 1
ATOM 1454 C C . GLY A 1 196 ? -9.284 8.215 17.989 1.00 92.12 196 GLY A C 1
ATOM 1455 O O . GLY A 1 196 ? -8.411 8.994 17.605 1.00 92.12 196 GLY A O 1
ATOM 1456 N N . GLY A 1 197 ? -9.020 6.968 18.363 1.00 93.69 197 GLY A N 1
ATOM 1457 C CA . GLY A 1 197 ? -7.701 6.357 18.307 1.00 93.69 197 GLY A CA 1
ATOM 1458 C C . GLY A 1 197 ? -7.760 4.884 17.923 1.00 93.69 197 GLY A C 1
ATOM 1459 O O . GLY A 1 197 ? -8.819 4.248 17.906 1.00 93.69 197 GLY A O 1
ATOM 1460 N N . MET A 1 198 ? -6.587 4.339 17.612 1.00 96.25 198 MET A N 1
ATOM 1461 C CA . MET A 1 198 ? -6.395 2.913 17.379 1.00 96.25 198 MET A CA 1
ATOM 1462 C C . MET A 1 198 ? -5.059 2.461 17.960 1.00 96.25 198 MET A C 1
ATOM 1464 O O . MET A 1 198 ? -4.068 3.194 17.893 1.00 96.25 198 MET A O 1
ATOM 1468 N N . ALA A 1 199 ? -5.006 1.238 18.479 1.00 96.31 199 ALA A N 1
ATOM 1469 C CA . ALA A 1 199 ? -3.771 0.648 18.985 1.00 96.31 199 ALA A CA 1
ATOM 1470 C C . ALA A 1 199 ? -3.686 -0.840 18.654 1.00 96.31 199 ALA A C 1
ATOM 1472 O O . ALA A 1 199 ? -4.687 -1.551 18.661 1.00 96.31 199 ALA A O 1
ATOM 1473 N N . THR A 1 200 ? -2.471 -1.318 18.387 1.00 96.44 200 THR A N 1
ATOM 1474 C CA . THR A 1 200 ? -2.175 -2.751 18.317 1.00 96.44 200 THR A CA 1
ATOM 1475 C C . THR A 1 200 ? -1.787 -3.256 19.696 1.00 96.44 200 THR A C 1
ATOM 1477 O O . THR A 1 200 ? -0.924 -2.646 20.335 1.00 96.44 200 THR A O 1
ATOM 1480 N N . ILE A 1 201 ? -2.332 -4.394 20.107 1.00 96.62 201 ILE A N 1
ATOM 1481 C CA . ILE A 1 201 ? -1.999 -5.079 21.354 1.00 96.62 201 ILE A CA 1
ATOM 1482 C C . ILE A 1 201 ? -1.564 -6.505 21.011 1.00 96.62 201 ILE A C 1
ATOM 1484 O O . ILE A 1 201 ? -2.238 -7.206 20.254 1.00 96.62 201 ILE A O 1
ATOM 1488 N N . THR A 1 202 ? -0.432 -6.951 21.563 1.00 96.38 202 THR A N 1
ATOM 1489 C CA . THR A 1 202 ? -0.025 -8.364 21.515 1.00 96.38 202 THR A CA 1
ATOM 1490 C C . THR A 1 202 ? -0.900 -9.188 22.462 1.00 96.38 202 THR A C 1
ATOM 1492 O O . THR A 1 202 ? -0.507 -9.490 23.591 1.00 96.38 202 THR A O 1
ATOM 1495 N N . AL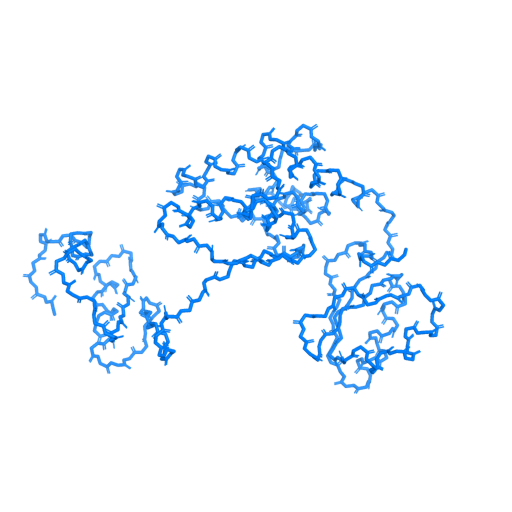A A 1 203 ? -2.104 -9.488 21.985 1.00 95.12 203 ALA A N 1
ATOM 1496 C CA . ALA A 1 203 ? -3.142 -10.272 22.631 1.00 95.12 203 ALA A CA 1
ATOM 1497 C C . ALA A 1 203 ? -4.075 -10.865 21.567 1.00 95.12 203 ALA A C 1
ATOM 1499 O O . ALA A 1 203 ? -4.235 -10.308 20.474 1.00 95.12 203 ALA A O 1
ATOM 1500 N N . THR A 1 204 ? -4.698 -11.985 21.908 1.00 95.62 204 THR A N 1
ATOM 1501 C CA . THR A 1 204 ? -5.819 -12.560 21.160 1.00 95.62 204 THR A CA 1
ATOM 1502 C C . THR A 1 204 ? -7.113 -11.765 21.414 1.00 95.62 204 THR A C 1
ATOM 1504 O O . THR A 1 204 ? -7.221 -11.077 22.434 1.00 95.62 204 THR A O 1
ATOM 1507 N N . PRO A 1 205 ? -8.121 -11.865 20.529 1.00 93.12 205 PRO A N 1
ATOM 1508 C CA . PRO A 1 205 ? -9.450 -11.282 20.754 1.00 93.12 205 PRO A CA 1
ATOM 1509 C C . PRO A 1 205 ? -10.092 -11.752 22.055 1.00 93.12 205 PRO A C 1
ATOM 1511 O O . PRO A 1 205 ? -10.612 -10.943 22.820 1.00 93.12 205 PRO A O 1
ATOM 1514 N N . ASP A 1 206 ? -9.993 -13.054 22.324 1.00 94.12 206 ASP A N 1
ATOM 1515 C CA . ASP A 1 206 ? -10.604 -13.687 23.489 1.00 94.12 206 ASP A CA 1
ATOM 1516 C C . ASP A 1 206 ? -10.049 -13.096 24.787 1.00 94.12 206 ASP A C 1
ATOM 1518 O O . ASP A 1 206 ? -10.814 -12.730 25.679 1.00 94.12 206 ASP A O 1
ATOM 1522 N N . GLU A 1 207 ? -8.728 -12.909 24.855 1.00 94.56 207 GLU A N 1
ATOM 1523 C CA . GLU A 1 207 ? -8.053 -12.273 25.986 1.00 94.56 207 GLU A CA 1
ATOM 1524 C C . GLU A 1 207 ? -8.518 -10.821 26.232 1.00 94.56 207 GLU A C 1
ATOM 1526 O O . GLU A 1 207 ? -8.536 -10.381 27.382 1.00 94.56 207 GLU A O 1
ATOM 1531 N N . LEU A 1 208 ? -8.902 -10.088 25.179 1.00 92.00 208 LEU A N 1
ATOM 1532 C CA . LEU A 1 208 ? -9.353 -8.690 25.252 1.00 92.00 208 LEU A CA 1
ATOM 1533 C C . LEU A 1 208 ? -10.849 -8.538 25.574 1.00 92.00 208 LEU A C 1
ATOM 1535 O O . LEU A 1 208 ? -11.284 -7.439 25.915 1.00 92.00 208 LEU A O 1
ATOM 1539 N N . THR A 1 209 ? -11.642 -9.611 25.497 1.00 89.38 209 THR A N 1
ATOM 1540 C CA . THR A 1 209 ? -13.114 -9.567 25.615 1.00 89.38 209 THR A CA 1
ATOM 1541 C C . THR A 1 209 ? -13.602 -8.818 26.857 1.00 89.38 209 THR A C 1
ATOM 1543 O O . THR A 1 209 ? -14.505 -7.984 26.768 1.00 89.38 209 THR A O 1
ATOM 1546 N N . ASN A 1 210 ? -13.002 -9.081 28.021 1.00 86.75 210 ASN A N 1
ATOM 1547 C CA . ASN A 1 210 ? -13.422 -8.457 29.279 1.00 86.75 210 ASN A CA 1
ATOM 1548 C C . ASN A 1 210 ? -13.116 -6.953 29.312 1.00 86.75 210 ASN A C 1
ATOM 1550 O O . ASN A 1 210 ? -13.941 -6.179 29.786 1.00 86.75 210 ASN A O 1
ATOM 1554 N N . ASP A 1 211 ? -11.960 -6.542 28.783 1.00 87.50 211 ASP A N 1
ATOM 1555 C CA . ASP A 1 211 ? -11.592 -5.126 28.708 1.00 87.50 211 ASP A CA 1
ATOM 1556 C C . ASP A 1 211 ? -12.528 -4.387 27.732 1.00 87.50 211 ASP A C 1
ATOM 1558 O O . ASP A 1 211 ? -13.011 -3.305 28.033 1.00 87.50 211 ASP A O 1
ATOM 1562 N N . LEU A 1 212 ? -12.873 -4.995 26.592 1.00 88.25 212 LEU A N 1
ATOM 1563 C CA . LEU A 1 212 ? -13.744 -4.373 25.585 1.00 88.25 212 LEU A CA 1
ATOM 1564 C C . LEU A 1 212 ? -15.209 -4.258 26.034 1.00 88.25 212 LEU A C 1
ATOM 1566 O O . LEU A 1 212 ? -15.854 -3.230 25.820 1.00 88.25 212 LEU A O 1
ATOM 1570 N N . THR A 1 213 ? -15.743 -5.302 26.671 1.00 87.00 213 THR A N 1
ATOM 1571 C CA . THR A 1 213 ? -17.137 -5.324 27.151 1.00 87.00 213 THR A CA 1
ATOM 1572 C C . THR A 1 213 ? -17.387 -4.335 28.291 1.00 87.00 213 THR A C 1
ATOM 1574 O O . THR A 1 213 ? -18.500 -3.822 28.405 1.00 87.00 213 THR A O 1
ATOM 1577 N N . ALA A 1 214 ? -16.360 -3.995 29.077 1.00 87.00 214 ALA A N 1
ATOM 1578 C CA . ALA A 1 214 ? -16.446 -3.004 30.151 1.00 87.00 214 ALA A CA 1
ATOM 1579 C C . ALA A 1 214 ? -16.771 -1.580 29.658 1.00 87.00 214 ALA A C 1
ATOM 1581 O O . ALA A 1 214 ? -17.280 -0.766 30.427 1.00 87.00 214 ALA A O 1
ATOM 1582 N N . HIS A 1 215 ? -16.525 -1.282 28.379 1.00 86.31 215 HIS A N 1
ATOM 1583 C CA . HIS A 1 215 ? -16.718 0.047 27.794 1.00 86.31 215 HIS A CA 1
ATOM 1584 C C . HIS A 1 215 ? -18.005 0.175 26.962 1.00 86.31 215 HIS A C 1
ATOM 1586 O O . HIS A 1 215 ? -18.067 0.992 26.048 1.00 86.31 215 HIS A O 1
ATOM 1592 N N . ASN A 1 216 ? -19.037 -0.632 27.244 1.00 84.81 216 ASN A N 1
ATOM 1593 C CA . ASN A 1 216 ? -20.385 -0.515 26.659 1.00 84.81 216 ASN A CA 1
ATOM 1594 C C . ASN A 1 216 ? -20.419 -0.371 25.119 1.00 84.81 216 ASN A C 1
ATOM 1596 O O . ASN A 1 216 ? -21.251 0.351 24.573 1.00 84.81 216 ASN A O 1
ATOM 1600 N N . GLY A 1 217 ? -19.507 -1.043 24.409 1.00 85.06 217 GLY A N 1
ATOM 1601 C CA . GLY A 1 217 ? -19.431 -1.008 22.944 1.00 85.06 217 GLY A CA 1
ATOM 1602 C C . GLY A 1 217 ? -18.751 0.229 22.344 1.00 85.06 217 GLY A C 1
ATOM 1603 O O . GLY A 1 217 ? -18.723 0.358 21.125 1.00 85.06 217 GLY A O 1
ATOM 1604 N N . GLN A 1 218 ? -18.168 1.117 23.158 1.00 90.62 218 GLN A N 1
ATOM 1605 C CA . GLN A 1 218 ? -17.405 2.275 22.668 1.00 90.62 218 GLN A CA 1
ATOM 1606 C C . GLN A 1 218 ? -16.044 1.889 22.068 1.00 90.62 218 GLN A C 1
ATOM 1608 O O . GLN A 1 218 ? -15.460 2.673 21.326 1.00 90.62 218 GLN A O 1
ATOM 1613 N N . VAL A 1 219 ? -15.528 0.697 22.386 1.00 94.19 219 VAL A N 1
ATOM 1614 C CA . VAL A 1 219 ? -14.284 0.160 21.823 1.00 94.19 219 VAL A CA 1
ATOM 1615 C C . VAL A 1 219 ? -14.590 -1.125 21.065 1.00 94.19 219 VAL A C 1
ATOM 1617 O O . VAL A 1 219 ? -15.275 -2.011 21.570 1.00 94.19 219 VAL A O 1
ATOM 1620 N N . SER A 1 220 ? -14.070 -1.224 19.846 1.00 94.81 220 SER A N 1
ATOM 1621 C CA . SER A 1 220 ? -14.241 -2.364 18.946 1.00 94.81 220 SER A CA 1
ATOM 1622 C C . SER A 1 220 ? -12.902 -2.985 18.565 1.00 94.81 220 SER A C 1
ATOM 1624 O O . SER A 1 220 ? -11.860 -2.327 18.584 1.00 94.81 220 SER A O 1
ATOM 1626 N N . ILE A 1 221 ? -12.936 -4.259 18.174 1.00 95.38 221 ILE A N 1
ATOM 1627 C CA . ILE A 1 221 ? -11.826 -4.896 17.463 1.00 95.38 221 ILE A CA 1
ATOM 1628 C C . ILE A 1 221 ? -11.894 -4.451 16.004 1.00 95.38 221 ILE A C 1
ATOM 1630 O O . ILE A 1 221 ? -12.835 -4.789 15.294 1.00 95.38 221 ILE A O 1
ATOM 1634 N N . ALA A 1 222 ? -10.882 -3.712 15.564 1.00 94.56 222 ALA A N 1
ATOM 1635 C CA . ALA A 1 222 ? -10.813 -3.149 14.223 1.00 94.56 222 ALA A CA 1
ATOM 1636 C C . ALA A 1 222 ? -10.129 -4.069 13.204 1.00 94.56 222 ALA A C 1
ATOM 1638 O O . ALA A 1 222 ? -10.452 -4.013 12.021 1.00 94.56 222 ALA A O 1
ATOM 1639 N N . ALA A 1 223 ? -9.154 -4.876 13.635 1.00 93.88 223 ALA A N 1
ATOM 1640 C CA . ALA A 1 223 ? -8.448 -5.814 12.761 1.00 93.88 223 ALA A CA 1
ATOM 1641 C C . ALA A 1 223 ? -7.733 -6.919 13.549 1.00 93.88 223 ALA A C 1
ATOM 1643 O O . ALA A 1 223 ? -7.246 -6.693 14.659 1.00 93.88 223 ALA A O 1
ATOM 1644 N N . LEU A 1 224 ? -7.607 -8.090 12.918 1.00 93.50 224 LEU A N 1
ATOM 1645 C CA . LEU A 1 224 ? -6.831 -9.239 13.389 1.00 93.50 224 LEU A CA 1
ATOM 1646 C C . LEU A 1 224 ? -5.727 -9.539 12.378 1.00 93.50 224 LEU A C 1
ATOM 1648 O O . LEU A 1 224 ? -5.933 -10.269 11.413 1.00 93.50 224 LEU A O 1
ATOM 1652 N N . ASN A 1 225 ? -4.558 -8.933 12.579 1.00 86.56 225 ASN A N 1
ATOM 1653 C CA . ASN A 1 225 ? -3.465 -9.007 11.603 1.00 86.56 225 ASN A CA 1
ATOM 1654 C C . ASN A 1 225 ? -2.620 -10.274 11.759 1.00 86.56 225 ASN A C 1
ATOM 1656 O O . ASN A 1 225 ? -2.025 -10.752 10.797 1.00 86.56 225 ASN A O 1
ATOM 1660 N N . THR A 1 226 ? -2.541 -10.809 12.979 1.00 90.50 226 THR A N 1
ATOM 1661 C CA . THR A 1 226 ? -1.908 -12.098 13.276 1.00 90.50 226 THR A CA 1
ATOM 1662 C C . THR A 1 226 ? -2.703 -12.809 14.374 1.00 90.50 226 THR A C 1
ATOM 1664 O O . THR A 1 226 ? -3.459 -12.149 15.091 1.00 90.50 226 THR A O 1
ATOM 1667 N N . PRO A 1 227 ? -2.506 -14.126 14.589 1.00 90.38 227 PRO A N 1
ATOM 1668 C CA . PRO A 1 227 ? -3.208 -14.859 15.647 1.00 90.38 227 PRO A CA 1
ATOM 1669 C C . PRO A 1 227 ? -3.016 -14.288 17.059 1.00 90.38 227 PRO A C 1
ATOM 1671 O O . PRO A 1 227 ? -3.794 -14.597 17.951 1.00 90.38 227 PRO A O 1
ATOM 1674 N N . THR A 1 228 ? -1.977 -13.477 17.278 1.00 93.25 228 THR A N 1
ATOM 1675 C CA . THR A 1 228 ? -1.599 -12.926 18.588 1.00 93.25 228 THR A CA 1
ATOM 1676 C C . THR A 1 228 ? -1.509 -11.399 18.593 1.00 93.25 228 THR A C 1
ATOM 1678 O O . THR A 1 228 ? -0.934 -10.821 19.518 1.00 93.25 228 THR A O 1
ATOM 1681 N N . ASN A 1 229 ? -2.024 -10.727 17.558 1.00 95.31 229 ASN A N 1
ATOM 1682 C CA . ASN A 1 229 ? -2.008 -9.272 17.457 1.00 95.31 229 ASN A CA 1
ATOM 1683 C C . ASN A 1 229 ? -3.376 -8.737 17.034 1.00 95.31 229 ASN A C 1
ATOM 1685 O O . ASN A 1 229 ? -3.819 -8.941 15.900 1.00 95.31 229 ASN A O 1
ATOM 1689 N N . THR A 1 230 ? -3.996 -8.009 17.957 1.00 96.19 230 THR A N 1
ATOM 1690 C CA . THR A 1 230 ? -5.325 -7.427 17.795 1.00 96.19 230 THR A CA 1
ATOM 1691 C C . THR A 1 230 ? -5.216 -5.912 17.717 1.00 96.19 230 THR A C 1
ATOM 1693 O O . THR A 1 230 ? -4.501 -5.289 18.505 1.00 96.19 230 THR A O 1
ATOM 1696 N N . VAL A 1 231 ? -5.934 -5.306 16.775 1.00 96.44 231 VAL A N 1
ATOM 1697 C CA . VAL A 1 231 ? -6.092 -3.854 16.685 1.00 96.44 231 VAL A CA 1
ATOM 1698 C C . VAL A 1 231 ? -7.416 -3.466 17.320 1.00 96.44 231 VAL A C 1
ATOM 1700 O O . VAL A 1 231 ? -8.460 -3.962 16.903 1.00 96.44 231 VAL A O 1
ATOM 1703 N N . ILE A 1 232 ? -7.377 -2.565 18.296 1.00 96.69 232 ILE A N 1
ATOM 1704 C CA . ILE A 1 232 ? -8.565 -1.979 18.922 1.00 96.69 232 ILE A CA 1
ATOM 1705 C C . ILE A 1 232 ? -8.788 -0.553 18.422 1.00 96.69 232 ILE A C 1
ATOM 1707 O O . ILE A 1 232 ? -7.827 0.139 18.074 1.00 96.69 232 ILE A O 1
ATOM 1711 N N . SER A 1 233 ? -10.046 -0.118 18.383 1.00 96.31 233 SER A N 1
ATOM 1712 C CA . SER A 1 233 ? -10.444 1.215 17.935 1.00 96.31 233 SER A CA 1
ATOM 1713 C C . SER A 1 233 ? -11.627 1.771 18.725 1.00 96.31 233 SER A C 1
ATOM 1715 O O . SER A 1 233 ? -12.533 1.023 19.078 1.00 96.31 233 SER A O 1
ATOM 1717 N N . GLY A 1 234 ? -11.590 3.070 19.026 1.00 95.56 234 GLY A N 1
ATOM 1718 C CA . GLY A 1 234 ? -12.613 3.775 19.799 1.00 95.56 234 GLY A CA 1
ATOM 1719 C C . GLY A 1 234 ? -12.124 5.154 20.266 1.00 95.56 234 GLY A C 1
ATOM 1720 O O . GLY A 1 234 ? -11.136 5.663 19.722 1.00 95.56 234 GLY A O 1
ATOM 1721 N N . PRO A 1 235 ? -12.772 5.767 21.273 1.00 95.06 235 PRO A N 1
ATOM 1722 C CA . PRO A 1 235 ? -12.314 7.005 21.904 1.00 95.06 235 PRO A CA 1
ATOM 1723 C C . PRO A 1 235 ? -10.851 6.930 22.365 1.00 95.06 235 PRO A C 1
ATOM 1725 O O . PRO A 1 235 ? -10.415 5.932 22.941 1.00 95.06 235 PRO A O 1
ATOM 1728 N N . LEU A 1 236 ? -10.070 7.977 22.082 1.00 94.81 236 LEU A N 1
ATOM 1729 C CA . LEU A 1 236 ? -8.616 7.984 22.282 1.00 94.81 236 LEU A CA 1
ATOM 1730 C C . LEU A 1 236 ? -8.203 7.755 23.744 1.00 94.81 236 LEU A C 1
ATOM 1732 O O . LEU A 1 236 ? -7.192 7.100 24.003 1.00 94.81 236 LEU A O 1
ATOM 1736 N N . ASP A 1 237 ? -8.969 8.287 24.689 1.00 94.94 237 ASP A N 1
ATOM 1737 C CA . ASP A 1 237 ? -8.784 8.094 26.126 1.00 94.94 237 ASP A CA 1
ATOM 1738 C C . ASP A 1 237 ? -8.927 6.617 26.516 1.00 94.94 237 ASP A C 1
ATOM 1740 O O . ASP A 1 237 ? -8.015 6.067 27.135 1.00 94.94 237 ASP A O 1
ATOM 1744 N N . LEU A 1 238 ? -9.984 5.946 26.050 1.00 95.44 238 LEU A N 1
ATOM 1745 C CA . LEU A 1 238 ? -10.205 4.518 26.301 1.00 95.44 238 LEU A CA 1
ATOM 1746 C C . LEU A 1 238 ? -9.128 3.642 25.651 1.00 95.44 238 LEU A C 1
ATOM 1748 O O . LEU A 1 238 ? -8.605 2.719 26.273 1.00 95.44 238 LEU A O 1
ATOM 1752 N N . ILE A 1 239 ? -8.733 3.949 24.411 1.00 96.50 239 ILE A N 1
ATOM 1753 C CA . ILE A 1 239 ? -7.639 3.234 23.735 1.00 96.50 239 ILE A CA 1
ATOM 1754 C C . ILE A 1 239 ? -6.329 3.373 24.509 1.00 96.50 239 ILE A C 1
ATOM 1756 O O . ILE A 1 239 ? -5.577 2.401 24.638 1.00 96.50 239 ILE A O 1
ATOM 1760 N N . THR A 1 240 ? -6.060 4.565 25.041 1.00 95.75 240 THR A N 1
ATOM 1761 C CA . THR A 1 240 ? -4.868 4.835 25.849 1.00 95.75 240 THR A CA 1
ATOM 1762 C C . THR A 1 240 ? -4.913 4.068 27.169 1.00 95.75 240 THR A C 1
ATOM 1764 O O . THR A 1 240 ? -3.919 3.440 27.537 1.00 95.75 240 THR A O 1
ATOM 1767 N N . GLU A 1 241 ? -6.061 4.057 27.849 1.00 95.50 241 GLU A N 1
ATOM 1768 C CA . GLU A 1 241 ? -6.276 3.325 29.101 1.00 95.50 241 GLU A CA 1
ATOM 1769 C C . GLU A 1 241 ? -6.067 1.814 28.926 1.00 95.50 241 GLU A C 1
ATOM 1771 O O . GLU A 1 241 ? -5.241 1.215 29.623 1.00 95.50 241 GLU A O 1
ATOM 1776 N N . ILE A 1 242 ? -6.746 1.197 27.952 1.00 95.62 242 ILE A N 1
ATOM 1777 C CA . ILE A 1 242 ? -6.622 -0.242 27.679 1.00 95.62 242 ILE A CA 1
ATOM 1778 C C . ILE A 1 242 ? -5.171 -0.577 27.315 1.00 95.62 242 ILE A C 1
ATOM 1780 O O . ILE A 1 242 ? -4.587 -1.521 27.854 1.00 95.62 242 ILE A O 1
ATOM 1784 N N . SER A 1 243 ? -4.544 0.223 26.449 1.00 96.38 243 SER A N 1
ATOM 1785 C CA . SER A 1 243 ? -3.151 0.003 26.043 1.00 96.38 243 SER A CA 1
ATOM 1786 C C . SER A 1 243 ? -2.177 0.087 27.222 1.00 96.38 243 SER A C 1
ATOM 1788 O O . SER A 1 243 ? -1.226 -0.697 27.277 1.00 96.38 243 SER A O 1
ATOM 1790 N N . ALA A 1 244 ? -2.406 0.995 28.177 1.00 96.50 244 ALA A N 1
ATOM 1791 C CA . ALA A 1 244 ? -1.593 1.123 29.385 1.00 96.50 244 ALA A CA 1
ATOM 1792 C C . ALA A 1 244 ? -1.778 -0.073 30.330 1.00 96.50 244 ALA A C 1
ATOM 1794 O O . ALA A 1 244 ? -0.790 -0.626 30.818 1.00 96.50 244 ALA A O 1
ATOM 1795 N N . THR A 1 245 ? -3.016 -0.534 30.525 1.00 95.50 245 THR A N 1
ATOM 1796 C CA . THR A 1 245 ? -3.319 -1.748 31.298 1.00 95.50 245 THR A CA 1
ATOM 1797 C C . THR A 1 245 ? -2.596 -2.968 30.730 1.00 95.50 245 THR A C 1
ATOM 1799 O O . THR A 1 245 ? -1.995 -3.750 31.469 1.00 95.50 245 THR A O 1
ATOM 1802 N N . TRP A 1 246 ? -2.601 -3.132 29.408 1.00 96.69 246 TRP A N 1
ATOM 1803 C CA . TRP A 1 246 ? -1.924 -4.244 28.742 1.00 96.69 246 TRP A CA 1
ATOM 1804 C C . TRP A 1 246 ? -0.396 -4.120 28.776 1.00 96.69 246 TRP A C 1
ATOM 1806 O O . TRP A 1 246 ? 0.294 -5.114 29.018 1.00 96.69 246 TRP A O 1
ATOM 1816 N N . ALA A 1 247 ? 0.139 -2.906 28.639 1.00 96.94 247 ALA A N 1
ATOM 1817 C CA . ALA A 1 247 ? 1.566 -2.651 28.823 1.00 96.94 247 ALA A CA 1
ATOM 1818 C C . ALA A 1 247 ? 2.032 -2.994 30.250 1.00 96.94 247 ALA A C 1
ATOM 1820 O O . ALA A 1 247 ? 3.060 -3.648 30.418 1.00 96.94 247 ALA A O 1
ATOM 1821 N N . ALA A 1 248 ? 1.245 -2.645 31.275 1.00 97.06 248 ALA A N 1
ATOM 1822 C CA . ALA A 1 248 ? 1.529 -2.989 32.671 1.00 97.06 248 ALA A CA 1
ATOM 1823 C C . ALA A 1 248 ? 1.513 -4.509 32.933 1.00 97.06 248 ALA A C 1
ATOM 1825 O O . ALA A 1 248 ? 2.233 -4.994 33.804 1.00 97.06 248 ALA A O 1
ATOM 1826 N N . LYS A 1 249 ? 0.756 -5.279 32.136 1.00 95.12 249 LYS A N 1
ATOM 1827 C CA . LYS A 1 249 ? 0.772 -6.755 32.122 1.00 95.12 249 LYS A CA 1
ATOM 1828 C C . LYS A 1 249 ? 1.971 -7.345 31.349 1.00 95.12 249 LYS A C 1
ATOM 1830 O O . LYS A 1 249 ? 2.027 -8.555 31.144 1.00 95.12 249 LYS A O 1
ATOM 1835 N N . GLY A 1 250 ? 2.914 -6.519 30.886 1.00 96.44 250 GLY A N 1
ATOM 1836 C CA . GLY A 1 250 ? 4.101 -6.943 30.136 1.00 96.44 250 GLY A CA 1
ATOM 1837 C C . GLY A 1 250 ? 3.847 -7.238 28.654 1.00 96.44 250 GLY A C 1
ATOM 1838 O O . GLY A 1 250 ? 4.674 -7.877 28.003 1.00 96.44 250 GLY A O 1
ATOM 1839 N N . ARG A 1 251 ? 2.706 -6.809 28.102 1.00 96.62 251 ARG A N 1
ATOM 1840 C CA . ARG A 1 251 ? 2.347 -7.044 26.696 1.00 96.62 251 ARG A CA 1
ATOM 1841 C C . ARG A 1 251 ? 2.750 -5.850 25.836 1.00 96.62 251 ARG A C 1
ATOM 1843 O O . ARG A 1 251 ? 2.619 -4.701 26.247 1.00 96.62 251 ARG A O 1
ATOM 1850 N N . LYS A 1 252 ? 3.234 -6.108 24.617 1.00 96.50 252 LYS A N 1
ATOM 1851 C CA . LYS A 1 252 ? 3.607 -5.043 23.677 1.00 96.50 252 LYS A CA 1
ATOM 1852 C C . LYS A 1 252 ? 2.350 -4.348 23.152 1.00 96.50 252 LYS A C 1
ATOM 1854 O O . LYS A 1 252 ? 1.452 -5.005 22.626 1.00 96.50 252 LYS A O 1
ATOM 1859 N N . THR A 1 253 ? 2.328 -3.023 23.246 1.00 96.62 253 THR A N 1
ATOM 1860 C CA . THR A 1 253 ? 1.281 -2.166 22.684 1.00 96.62 253 THR A CA 1
ATOM 1861 C C . THR A 1 253 ? 1.903 -1.095 21.791 1.00 96.62 253 THR A C 1
ATOM 1863 O O . THR A 1 253 ? 3.068 -0.724 21.960 1.00 96.62 253 THR A O 1
ATOM 1866 N N . ARG A 1 254 ? 1.166 -0.642 20.774 1.00 95.00 254 ARG A N 1
ATOM 1867 C CA . ARG A 1 254 ? 1.600 0.449 19.889 1.00 95.00 254 ARG A CA 1
ATOM 1868 C C . ARG A 1 254 ? 0.397 1.225 19.372 1.00 95.00 254 ARG A C 1
ATOM 1870 O O . ARG A 1 254 ? -0.444 0.646 18.689 1.00 95.00 254 ARG A O 1
ATOM 1877 N N . ASN A 1 255 ? 0.370 2.529 19.633 1.00 93.06 255 ASN A N 1
ATOM 1878 C CA . ASN A 1 255 ? -0.611 3.428 19.031 1.00 93.06 255 ASN A CA 1
ATOM 1879 C C . ASN A 1 255 ? -0.365 3.530 17.525 1.00 93.06 255 ASN A C 1
ATOM 1881 O O . ASN A 1 255 ? 0.781 3.627 17.077 1.00 93.06 255 ASN A O 1
ATOM 1885 N N . LEU A 1 256 ? -1.441 3.489 16.748 1.00 90.00 256 LEU A N 1
ATOM 1886 C CA . LEU A 1 256 ? -1.378 3.733 15.3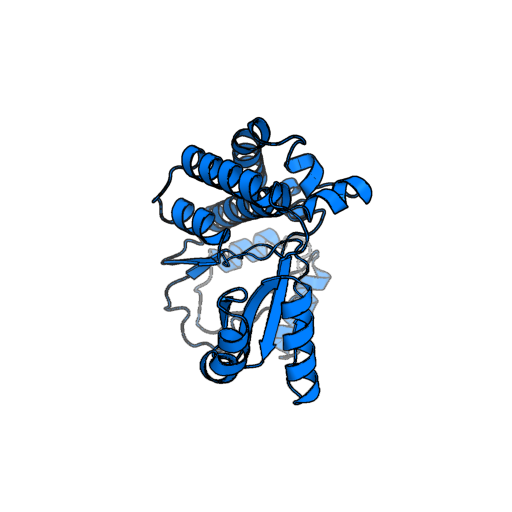16 1.00 90.00 256 LEU A CA 1
ATOM 1887 C C . LEU A 1 256 ? -1.393 5.239 15.059 1.00 90.00 256 LEU A C 1
ATOM 1889 O O . LEU A 1 256 ? -2.130 5.979 15.709 1.00 90.00 256 LEU A O 1
ATOM 1893 N N . THR A 1 257 ? -0.597 5.688 14.091 1.00 83.56 257 THR A N 1
ATOM 1894 C CA . THR A 1 257 ? -0.575 7.086 13.643 1.00 83.56 257 THR A CA 1
ATOM 1895 C C . THR A 1 257 ? -1.804 7.362 12.778 1.00 83.56 257 THR A C 1
ATOM 1897 O O . THR A 1 257 ? -1.735 7.383 11.553 1.00 83.56 257 THR A O 1
ATOM 1900 N N . VAL A 1 258 ? -2.958 7.494 13.428 1.00 83.38 258 VAL A N 1
ATOM 1901 C CA . VAL A 1 258 ? -4.255 7.802 12.818 1.00 83.38 258 VAL A CA 1
ATOM 1902 C C . VAL A 1 258 ? -5.003 8.807 13.691 1.00 83.38 258 VAL A C 1
ATOM 1904 O O . VAL A 1 258 ? -4.830 8.831 14.907 1.00 83.38 258 VAL A O 1
ATOM 1907 N N . SER A 1 259 ? -5.840 9.641 13.078 1.00 77.25 259 SER A N 1
ATOM 1908 C CA . SER A 1 259 ? -6.627 10.671 13.776 1.00 77.25 259 SER A CA 1
ATOM 1909 C C . SER A 1 259 ? -8.039 10.230 14.174 1.00 77.25 259 SER A C 1
ATOM 1911 O O . SER A 1 259 ? -8.769 11.003 14.799 1.00 77.25 259 SER A O 1
ATOM 1913 N N . HIS A 1 260 ? -8.439 9.022 13.775 1.00 88.00 260 HIS A N 1
ATOM 1914 C CA . HIS A 1 260 ? -9.814 8.540 13.843 1.00 88.00 260 HIS A CA 1
ATOM 1915 C C . HIS A 1 260 ? -9.874 7.088 14.306 1.00 88.00 260 HIS A C 1
ATOM 1917 O O . HIS A 1 260 ? -8.922 6.321 14.155 1.00 88.00 260 HIS A O 1
ATOM 1923 N N . ALA A 1 261 ? -11.036 6.715 14.834 1.00 90.62 261 ALA A N 1
ATOM 1924 C CA . ALA A 1 261 ? -11.339 5.368 15.280 1.00 90.62 261 ALA A CA 1
ATOM 1925 C C . ALA A 1 261 ? -11.979 4.547 14.142 1.00 90.62 261 ALA A C 1
ATOM 1927 O O . ALA A 1 261 ? -13.199 4.429 14.039 1.00 90.62 261 ALA A O 1
ATOM 1928 N N . PHE A 1 262 ? -11.160 4.032 13.223 1.00 91.50 262 PHE A N 1
ATOM 1929 C CA . PHE A 1 262 ? -11.671 3.247 12.097 1.00 91.50 262 PHE A CA 1
ATOM 1930 C C . PHE A 1 262 ? -12.161 1.861 12.527 1.00 91.50 262 PHE A C 1
ATOM 1932 O O . PHE A 1 262 ? -11.534 1.208 13.356 1.00 91.50 262 PHE A O 1
ATOM 1939 N N . HIS A 1 263 ? -13.229 1.382 11.875 1.00 92.38 263 HIS A N 1
ATOM 1940 C CA . HIS A 1 263 ? -13.882 0.101 12.189 1.00 92.38 263 HIS A CA 1
ATOM 1941 C C . HIS A 1 263 ? -14.438 0.053 13.623 1.00 92.38 263 HIS A C 1
ATOM 1943 O O . HIS A 1 263 ? -14.297 -0.944 14.329 1.00 92.38 263 HIS A O 1
ATOM 1949 N N . SER A 1 264 ? -15.059 1.154 14.050 1.00 91.06 264 SER A N 1
ATOM 1950 C CA . SER A 1 264 ? -15.780 1.274 15.320 1.00 91.06 264 SER A CA 1
ATOM 1951 C C . SER A 1 264 ? -17.058 2.123 15.145 1.00 91.06 264 SER A C 1
ATOM 1953 O O . SER A 1 264 ? -17.173 2.777 14.101 1.00 91.06 264 SER A O 1
ATOM 1955 N N . PRO A 1 265 ? -18.029 2.053 16.082 1.00 83.81 265 PRO A N 1
ATOM 1956 C CA . PRO A 1 265 ? -19.279 2.823 16.048 1.00 83.81 265 PRO A CA 1
ATOM 1957 C C . PRO A 1 265 ? -19.119 4.348 16.066 1.00 83.81 265 PRO A C 1
ATOM 1959 O O . PRO A 1 265 ? -18.121 4.848 16.632 1.00 83.81 265 PRO A O 1
#

Mean predicted aligned error: 5.75 Å

Foldseek 3Di:
DDDDPPDDPVNVVVCCVPVDDDDPWDKFFDDPDPVSRVVLVVCVVVVHDDPRIDGPPPPDDPPDFAEAEQEDFQPQFAQPCVVVLVVPVLLVVQLVVLQVLQVVLDPDRLCCLNHDPPPVSVVCCQQLLSRLSNSLSNLRSVQRVCVVVPNAGPAYHYDDSRVLSRCCSVVVDPSNVSSVVSSVVSVVQSPDDFQKWKKKWQAAPVVCVVLCVVVVQQKDFQDDPDRRITMIIGGPVSNVVSQVVRVVVVIDMGIRSHRHGHPGD

Solvent-accessible surface area (backbone atoms only — not comparable to full-atom values): 14783 Å² total; per-residue (Å²): 143,86,90,65,94,85,67,50,72,66,59,52,53,50,44,56,70,74,74,48,85,88,64,90,84,59,71,47,66,54,56,94,49,70,66,48,37,50,52,22,51,50,22,60,74,73,73,47,90,40,96,37,43,43,63,72,63,91,67,75,68,90,81,64,83,41,69,45,76,32,63,43,81,78,77,72,54,64,39,60,60,45,73,48,40,78,70,32,67,64,24,32,54,42,30,52,53,44,35,68,62,35,33,88,73,45,97,59,59,52,62,60,30,37,52,23,85,49,69,73,52,26,56,48,34,73,38,52,34,44,26,45,50,48,46,44,29,51,50,54,13,50,52,51,41,38,42,78,75,71,52,68,64,75,43,64,43,40,36,74,70,11,34,52,51,26,36,36,76,72,64,76,33,58,69,69,60,40,34,50,51,48,41,52,50,21,47,57,61,48,68,50,73,75,60,24,16,35,33,40,33,58,36,38,68,76,79,42,45,69,69,36,60,74,48,80,64,56,40,30,77,47,45,75,85,46,90,50,32,28,26,38,10,15,46,35,67,59,47,50,50,55,42,48,58,42,39,75,72,73,33,61,60,46,76,50,95,55,61,44,32,60,64,40,130

Nearest PDB structures (foldseek):
  7vee-assembly1_A  TM=9.204E-01  e=5.403E-24  Streptomyces graminofaciens
  6iyo-assembly1_A  TM=8.527E-01  e=3.533E-25  Streptomyces albus subsp. albus
  8jpu-assembly1_A  TM=9.345E-01  e=7.480E-21  Streptomyces fradiae
  6iyr-assembly1_A  TM=9.294E-01  e=2.307E-20  Streptomyces albus subsp. albus
  8jpu-assembly4_D  TM=9.311E-01  e=9.666E-19  Streptomyces fradiae

Secondary structure (DSSP, 8-state):
----TTS-HHHHHHHHHHSS---SS--EE--SSHHHHHHHHHHHHHT---TTEEPPPS-S---S--EEEE--TT---TTTTHHHHHH-HHHHHHHHHHHHHHGGG-SS-HHHHHH--SHHHHHHTTSHHHHHHHHHHHHHHHHHHHHHTT---SEEEE-TTHHHHHHHHTTSS-HHHHHHHHHHHHHHHHTSPS-EEEEEESS-HHHHHHHHHTTTTSSEEEEEEETTEEEEEEEHHHHHHHHHHHHHTT--EEE-S-SS-TT--

Sequence (265 aa):
MNADPAVSAAEVGWSLLRSRTLFDHRAVVIGQDREDLVAGLEALATGEPHPGLVHPGGAAEAVGQTVFLFSGQGSQRPGMGVELYDRFPVFAAAFDEVCGLLDPHLEHPLRELVFSRDPEHAALLDHTTYAQAGLFALHIALARLLDSVGVRPDAVIGHSIGEIAAAHIAGVFDLPDACHLVATRATLMGKLPKGGGMATITATPDELTNDLTAHNGQVSIAALNTPTNTVISGPLDLITEISATWAAKGRKTRNLTVSHAFHSP

pLDDT: mean 92.12, std 9.35, range [46.12, 98.88]

Organism: Streptomyces violaceusniger (NCBI:txid68280)

InterPro domains:
  IPR001227 Acyl transferase domain superfamily [G3DSA:3.40.366.10] (67-265)
  IPR014043 Acyl transferase domain [PF00698] (67-265)
  IPR014043 Acyl transferase domain [SM00827] (69-265)
  IPR016035 Acyl transferase/acyl hydrolase/lysophospholipase [SSF52151] (66-265)
  IPR016036 Malonyl-CoA ACP transacylase, ACP-binding [SSF55048] (195-259)
  IPR050091 Polyketide and Nonribosomal Peptide Biosynthesis Enzymes [PTHR43775] (5-265)